Protein AF-A0A6A6F460-F1 (afdb_monomer)

Nearest PDB structures (foldseek):
  3ush-assembly1_A  TM=8.307E-01  e=7.318E-09  Salinibacter ruber DSM 13855

Mean predicted aligned error: 16.69 Å

Structure (mmCIF, N/CA/C/O backbone):
data_AF-A0A6A6F460-F1
#
_entry.id   AF-A0A6A6F460-F1
#
loop_
_atom_site.group_PDB
_atom_site.id
_atom_site.type_symbol
_atom_site.label_atom_id
_atom_site.label_alt_id
_atom_site.label_comp_id
_atom_site.label_asym_id
_atom_site.label_entity_id
_atom_site.label_seq_id
_atom_site.pdbx_PDB_ins_code
_atom_site.Cartn_x
_atom_site.Cartn_y
_atom_site.Cartn_z
_atom_site.occupancy
_atom_site.B_iso_or_equiv
_atom_site.auth_seq_id
_atom_site.auth_comp_id
_atom_site.auth_asym_id
_atom_site.auth_atom_id
_atom_site.pdbx_PDB_model_num
ATOM 1 N N . MET A 1 1 ? 9.567 6.234 22.733 1.00 59.66 1 MET A N 1
ATOM 2 C CA . MET A 1 1 ? 9.111 6.613 21.370 1.00 59.66 1 MET A CA 1
ATOM 3 C C . MET A 1 1 ? 8.689 5.386 20.570 1.00 59.66 1 MET A C 1
ATOM 5 O O . MET A 1 1 ? 7.587 5.397 20.050 1.00 59.66 1 MET A O 1
ATOM 9 N N . ALA A 1 2 ? 9.499 4.318 20.517 1.00 61.38 2 ALA A N 1
ATOM 10 C CA . ALA A 1 2 ? 9.115 3.071 19.841 1.00 61.38 2 ALA A CA 1
ATOM 11 C C . ALA A 1 2 ? 7.877 2.384 20.460 1.00 61.38 2 ALA A C 1
ATOM 13 O O . ALA A 1 2 ? 7.029 1.884 19.728 1.00 61.38 2 ALA A O 1
ATOM 14 N N . GLU A 1 3 ? 7.744 2.409 21.792 1.00 63.09 3 GLU A N 1
ATOM 15 C CA . GLU A 1 3 ? 6.588 1.831 22.501 1.00 63.09 3 GLU A CA 1
ATOM 16 C C . GLU A 1 3 ? 5.270 2.547 22.171 1.00 63.09 3 GLU A C 1
ATOM 18 O O . GLU A 1 3 ? 4.277 1.887 21.883 1.00 63.09 3 GLU A O 1
ATOM 23 N N . ASP A 1 4 ? 5.274 3.886 22.127 1.00 70.38 4 ASP A N 1
ATOM 24 C CA . ASP A 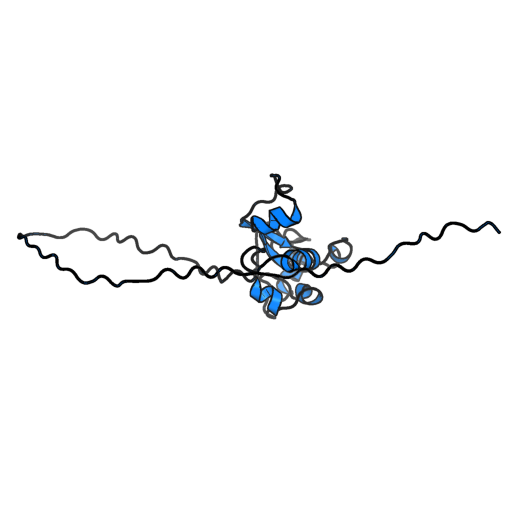1 4 ? 4.092 4.684 21.762 1.00 70.38 4 ASP A CA 1
ATOM 25 C C . ASP A 1 4 ? 3.621 4.364 20.338 1.00 70.38 4 ASP A C 1
ATOM 27 O O . ASP A 1 4 ? 2.428 4.215 20.082 1.00 70.38 4 ASP A O 1
ATOM 31 N N . ASN A 1 5 ? 4.572 4.143 19.428 1.00 75.75 5 ASN A N 1
ATOM 32 C CA . ASN A 1 5 ? 4.261 3.830 18.046 1.00 75.75 5 ASN A CA 1
ATOM 33 C C . ASN A 1 5 ? 3.650 2.436 17.857 1.00 75.75 5 ASN A C 1
ATOM 35 O O . ASN A 1 5 ? 2.647 2.282 17.163 1.00 75.75 5 ASN A O 1
ATOM 39 N N . GLN A 1 6 ? 4.182 1.425 18.551 1.00 69.19 6 GLN A N 1
ATOM 40 C CA . GLN A 1 6 ? 3.553 0.098 18.590 1.00 69.19 6 GLN A CA 1
ATOM 41 C C . GLN A 1 6 ? 2.155 0.149 19.222 1.00 69.19 6 GLN A C 1
ATOM 43 O O . GLN A 1 6 ? 1.253 -0.594 18.824 1.00 69.19 6 GLN A O 1
ATOM 48 N N . GLN A 1 7 ? 1.941 1.043 20.190 1.00 74.00 7 GLN A N 1
ATOM 49 C CA . GLN A 1 7 ? 0.627 1.262 20.788 1.00 74.00 7 GLN A CA 1
ATOM 50 C C . GLN A 1 7 ? -0.375 1.876 19.798 1.00 74.00 7 GLN A C 1
ATOM 52 O O . GLN A 1 7 ? -1.568 1.599 19.901 1.00 74.00 7 GLN A O 1
ATOM 57 N N . GLN A 1 8 ? 0.085 2.707 18.860 1.00 76.81 8 GLN A N 1
ATOM 58 C CA . GLN A 1 8 ? -0.748 3.253 17.785 1.00 76.81 8 GLN A CA 1
ATOM 59 C C . GLN A 1 8 ? -1.063 2.174 16.746 1.00 76.81 8 GLN A C 1
ATOM 61 O O . GLN A 1 8 ? -2.236 1.935 16.468 1.00 76.81 8 GLN A O 1
ATOM 66 N N . ALA A 1 9 ? -0.054 1.431 16.281 1.00 78.12 9 ALA A N 1
ATOM 67 C CA . ALA A 1 9 ? -0.241 0.333 15.332 1.00 78.12 9 ALA A CA 1
ATOM 68 C C . ALA A 1 9 ? -1.214 -0.748 15.846 1.00 78.12 9 ALA A C 1
ATOM 70 O O . ALA A 1 9 ? -2.067 -1.223 15.102 1.00 78.12 9 ALA A O 1
ATOM 71 N N . SER A 1 10 ? -1.146 -1.096 17.136 1.00 78.50 10 SER A N 1
ATOM 72 C CA . SER A 1 10 ? -2.061 -2.070 17.761 1.00 78.50 10 SER A CA 1
ATOM 73 C C . SER A 1 10 ? -3.500 -1.566 17.947 1.00 78.50 10 SER A C 1
ATOM 75 O O . SER A 1 10 ? -4.400 -2.376 18.170 1.00 78.50 10 SER A O 1
ATOM 77 N N . LYS A 1 11 ? -3.735 -0.250 17.851 1.00 86.75 11 LYS A N 1
ATOM 78 C CA . LYS A 1 11 ? -5.073 0.368 17.886 1.00 86.75 11 LYS A CA 1
ATOM 79 C C . LYS A 1 11 ? -5.631 0.655 16.489 1.00 86.75 11 LYS A C 1
ATOM 81 O O . LYS A 1 11 ? -6.846 0.807 16.361 1.00 86.75 11 LYS A O 1
ATOM 86 N N . SER A 1 12 ? -4.773 0.727 15.473 1.00 91.25 12 SER A N 1
ATOM 87 C CA . SER A 1 12 ? -5.166 0.915 14.077 1.00 91.25 12 SER A CA 1
ATOM 88 C C . SER A 1 12 ? -5.922 -0.289 13.528 1.00 91.25 12 SER A C 1
ATOM 90 O O . SER A 1 12 ? -5.635 -1.447 13.853 1.00 91.25 12 SER A O 1
ATOM 92 N N . LYS A 1 13 ? -6.870 -0.011 12.632 1.00 95.75 13 LYS A N 1
ATOM 93 C CA . LYS A 1 13 ? -7.549 -1.038 11.849 1.00 95.75 13 LYS A CA 1
ATOM 94 C C . LYS A 1 13 ? -7.064 -1.000 10.413 1.00 95.75 13 LYS A C 1
ATOM 96 O O . LYS A 1 13 ? -6.670 0.036 9.884 1.00 95.75 13 LYS A O 1
ATOM 101 N N . ASN A 1 14 ? -7.118 -2.155 9.776 1.00 96.00 14 ASN A N 1
ATOM 102 C CA . ASN A 1 14 ? -6.926 -2.259 8.347 1.00 96.00 14 ASN A CA 1
ATOM 103 C C . ASN A 1 14 ? -8.202 -1.898 7.577 1.00 96.00 14 ASN A C 1
ATOM 105 O O . ASN A 1 14 ? -9.287 -1.764 8.144 1.00 96.00 14 ASN A O 1
ATOM 109 N N . VAL A 1 15 ? -8.088 -1.821 6.254 1.00 96.62 15 VAL A N 1
ATOM 110 C CA . VAL A 1 15 ? -9.205 -1.525 5.334 1.00 96.62 15 VAL A CA 1
ATOM 111 C C . VAL A 1 15 ? -10.350 -2.548 5.360 1.00 96.62 15 VAL A C 1
ATOM 113 O O . VAL A 1 15 ? -11.399 -2.316 4.762 1.00 96.62 15 VAL A O 1
ATOM 116 N N . LEU A 1 16 ? -10.170 -3.683 6.043 1.00 95.00 16 LEU A N 1
ATOM 117 C CA . LEU A 1 16 ? -11.195 -4.705 6.278 1.00 95.00 16 LEU A CA 1
ATOM 118 C C . LEU A 1 16 ? -11.874 -4.553 7.654 1.00 95.00 16 LEU A C 1
ATOM 120 O O . LEU A 1 16 ? -12.695 -5.390 8.033 1.00 95.00 16 LEU A O 1
ATOM 124 N N . GLY A 1 17 ? -11.521 -3.518 8.423 1.00 93.88 17 GLY A N 1
ATOM 125 C CA . GLY A 1 17 ? -12.028 -3.264 9.772 1.00 93.88 17 GLY A CA 1
ATOM 126 C C . GLY A 1 17 ? -11.466 -4.199 10.849 1.00 93.88 17 GLY A C 1
ATOM 127 O O . GLY A 1 17 ? -11.998 -4.231 11.957 1.00 93.88 17 GLY A O 1
ATOM 128 N N . GLN A 1 18 ? -10.422 -4.971 10.538 1.00 94.12 18 GLN A N 1
ATOM 129 C CA . GLN A 1 18 ? -9.721 -5.858 11.475 1.00 94.12 18 GLN A CA 1
ATOM 130 C C . GLN A 1 18 ? -8.469 -5.163 12.036 1.00 94.12 18 GLN A C 1
ATOM 132 O O . GLN A 1 18 ? -8.042 -4.164 11.461 1.00 94.12 18 GLN A O 1
ATOM 137 N N . PRO A 1 19 ? -7.844 -5.659 13.119 1.00 95.19 19 PRO A N 1
ATOM 138 C CA . PRO A 1 19 ? -6.576 -5.110 13.604 1.00 95.19 19 PRO A CA 1
ATOM 139 C C . PRO A 1 19 ? -5.499 -5.068 12.509 1.00 95.19 19 PRO A C 1
ATOM 141 O O . PRO A 1 19 ? -5.372 -6.011 11.718 1.00 95.19 19 PRO A O 1
ATOM 144 N N . LEU A 1 20 ? -4.731 -3.976 12.459 1.00 95.06 20 LEU A N 1
ATOM 145 C CA . LEU A 1 20 ?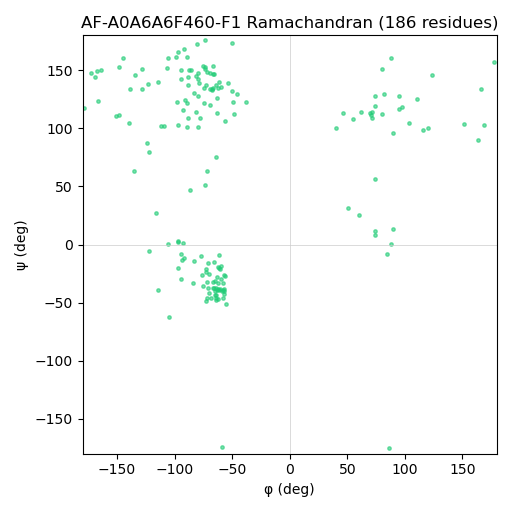 -3.680 -3.790 11.461 1.00 95.06 20 LEU A CA 1
ATOM 146 C C . LEU A 1 20 ? -2.578 -4.850 11.619 1.00 95.06 20 LEU A C 1
ATOM 148 O O . LEU A 1 20 ? -2.015 -5.034 12.698 1.00 95.06 20 LEU A O 1
ATOM 152 N N . SER A 1 21 ? -2.273 -5.562 10.535 1.00 94.12 21 SER A N 1
ATOM 153 C CA . SER A 1 21 ? -1.247 -6.609 10.538 1.00 94.12 21 SER A CA 1
ATOM 154 C C . SER A 1 21 ? 0.151 -6.041 10.296 1.00 94.12 21 SER A C 1
ATOM 156 O O . SER A 1 21 ? 0.324 -5.052 9.585 1.00 94.12 21 SER A O 1
ATOM 158 N N . TRP A 1 22 ? 1.160 -6.703 10.863 1.00 94.12 22 TRP A N 1
ATOM 159 C CA . TRP A 1 22 ? 2.564 -6.390 10.597 1.00 94.12 22 TRP A CA 1
ATOM 160 C C . TRP A 1 22 ? 2.911 -6.656 9.129 1.00 94.12 22 TRP A C 1
ATOM 162 O O . TRP A 1 22 ? 2.529 -7.694 8.582 1.00 94.12 22 TRP A O 1
ATOM 172 N N . PHE A 1 23 ? 3.660 -5.750 8.497 1.00 94.25 23 PHE A N 1
ATOM 173 C CA . PHE A 1 23 ? 3.923 -5.800 7.060 1.00 94.25 23 PHE A CA 1
ATOM 174 C C . PHE A 1 23 ? 5.336 -6.280 6.697 1.00 94.25 23 PHE A C 1
ATOM 176 O O . PHE A 1 23 ? 5.502 -7.292 5.997 1.00 94.25 23 PHE A O 1
ATOM 183 N N . ALA A 1 24 ? 6.351 -5.519 7.116 1.00 92.81 24 ALA A N 1
ATOM 184 C CA . ALA A 1 24 ? 7.755 -5.730 6.768 1.00 92.81 24 ALA A CA 1
ATOM 185 C C . ALA A 1 24 ? 8.687 -4.952 7.706 1.00 92.81 24 ALA A C 1
ATOM 187 O O . ALA A 1 24 ? 8.345 -3.880 8.187 1.00 92.81 24 ALA A O 1
ATOM 188 N N . GLN A 1 25 ? 9.896 -5.457 7.946 1.00 91.69 25 GLN A N 1
ATOM 189 C CA . GLN A 1 25 ? 10.858 -4.797 8.830 1.00 91.69 25 GLN A CA 1
ATOM 190 C C . GLN A 1 25 ? 11.355 -3.476 8.226 1.00 91.69 25 GLN A C 1
ATOM 192 O O . GLN A 1 25 ? 11.768 -3.447 7.071 1.00 91.69 25 GLN A O 1
ATOM 197 N N . GLY A 1 26 ? 11.372 -2.402 9.022 1.00 87.06 26 GLY A N 1
ATOM 198 C CA . GLY A 1 26 ? 11.876 -1.091 8.589 1.00 87.06 26 GLY A CA 1
ATOM 199 C C . GLY A 1 26 ? 10.945 -0.331 7.637 1.00 87.06 26 GLY A C 1
ATOM 200 O O . GLY A 1 26 ? 11.330 0.716 7.113 1.00 87.06 26 GLY A O 1
ATOM 201 N N . GLU A 1 27 ? 9.726 -0.828 7.432 1.00 89.88 27 GLU A N 1
ATOM 202 C CA . GLU A 1 27 ? 8.678 -0.132 6.687 1.00 89.88 27 GLU A CA 1
ATOM 203 C C . GLU A 1 27 ? 7.790 0.721 7.601 1.00 89.88 27 GLU A C 1
ATOM 205 O O . GLU A 1 27 ? 7.880 0.652 8.829 1.00 89.88 27 GLU A O 1
ATOM 210 N N . GLY A 1 28 ? 6.965 1.566 6.984 1.00 86.94 28 GLY A N 1
ATOM 211 C CA . GLY A 1 28 ? 6.121 2.541 7.674 1.00 86.94 28 GLY A CA 1
ATOM 212 C C . GLY A 1 28 ? 6.830 3.870 7.930 1.00 86.94 28 GLY A C 1
ATOM 213 O O . GLY A 1 28 ? 8.065 3.958 7.918 1.00 86.94 28 GLY A O 1
ATOM 214 N N . TYR A 1 29 ? 6.041 4.921 8.172 1.00 86.75 29 TYR A N 1
ATOM 215 C CA . TYR A 1 29 ? 6.548 6.265 8.487 1.00 86.75 29 TYR A CA 1
ATOM 216 C C . TYR A 1 29 ? 7.475 6.243 9.714 1.00 86.75 29 TYR A C 1
ATOM 218 O O . TYR A 1 29 ? 8.525 6.880 9.736 1.00 86.75 29 TYR A O 1
ATOM 226 N N . HIS A 1 30 ? 7.124 5.427 10.707 1.00 87.31 30 HIS A N 1
ATOM 227 C CA . HIS A 1 30 ? 7.852 5.291 11.964 1.00 87.31 30 HIS A CA 1
ATOM 228 C C . HIS A 1 30 ? 8.897 4.167 11.982 1.00 87.31 30 HIS A C 1
ATOM 230 O O . HIS A 1 30 ? 9.560 3.975 13.002 1.00 87.31 30 HIS A O 1
ATOM 236 N N . LYS A 1 31 ? 9.073 3.438 10.870 1.00 90.19 31 LYS A N 1
ATOM 237 C CA . LYS A 1 31 ? 10.045 2.337 10.735 1.00 90.19 31 LYS A CA 1
ATOM 238 C C . LYS A 1 31 ? 9.831 1.173 11.712 1.00 90.19 31 LYS A C 1
ATOM 240 O O . LYS A 1 31 ? 10.765 0.431 12.010 1.00 90.19 31 LYS A O 1
ATOM 245 N N . ASP A 1 32 ? 8.600 0.987 12.175 1.00 89.69 32 ASP A N 1
ATOM 246 C CA . ASP A 1 32 ? 8.178 -0.079 13.088 1.00 89.69 32 ASP A CA 1
ATOM 247 C C . ASP A 1 32 ? 7.616 -1.319 12.366 1.00 89.69 32 ASP A C 1
ATOM 249 O O . ASP A 1 32 ? 7.398 -2.365 12.980 1.00 89.69 32 ASP A O 1
ATOM 253 N N . GLY A 1 33 ? 7.433 -1.217 11.049 1.00 91.88 33 GLY A N 1
ATOM 254 C CA . GLY A 1 33 ? 6.976 -2.284 10.174 1.00 91.88 33 GLY A CA 1
ATOM 255 C C . GLY A 1 33 ? 5.468 -2.393 9.991 1.00 91.88 33 GLY A C 1
ATOM 256 O O . GLY A 1 33 ? 5.002 -3.394 9.439 1.00 91.88 33 GLY A O 1
ATOM 257 N N . TYR A 1 34 ? 4.716 -1.373 10.401 1.00 94.31 34 TYR A N 1
ATOM 258 C CA . TYR A 1 34 ? 3.283 -1.249 10.150 1.00 94.31 34 TYR A CA 1
ATOM 259 C C . TYR A 1 34 ? 3.014 -0.050 9.234 1.00 94.31 34 TYR A C 1
ATOM 261 O O . TYR A 1 34 ? 3.602 1.017 9.399 1.00 94.31 34 TYR A O 1
ATOM 269 N N . CYS A 1 35 ? 2.085 -0.189 8.284 1.00 94.31 35 CYS A N 1
ATOM 270 C CA . CYS A 1 35 ? 1.654 0.932 7.440 1.00 94.31 35 CYS A CA 1
ATOM 271 C C . CYS A 1 35 ? 0.525 1.728 8.108 1.00 94.31 35 CYS A C 1
ATOM 273 O O . CYS A 1 35 ? -0.495 2.001 7.483 1.00 94.31 35 CYS A O 1
ATOM 275 N N . HIS A 1 36 ? 0.681 2.051 9.395 1.00 92.62 36 HIS A N 1
ATOM 276 C CA . HIS A 1 36 ? -0.298 2.859 10.114 1.00 92.62 36 HIS A CA 1
ATOM 277 C C . HIS A 1 36 ? -0.116 4.340 9.785 1.00 92.62 36 HIS A C 1
ATOM 279 O O . HIS A 1 36 ? 0.996 4.824 9.551 1.00 92.62 36 HIS A O 1
ATOM 285 N N . HIS A 1 37 ? -1.223 5.072 9.781 1.00 89.19 37 HIS A N 1
ATOM 286 C CA . HIS A 1 37 ? -1.183 6.506 9.556 1.00 89.19 37 HIS A CA 1
ATOM 287 C C . HIS A 1 37 ? -0.538 7.251 10.739 1.00 89.19 37 HIS A C 1
ATOM 289 O O . HIS A 1 37 ? -0.683 6.857 11.899 1.00 89.19 37 HIS A O 1
ATOM 295 N N . SER A 1 38 ? 0.145 8.357 10.437 1.00 85.38 38 SER A N 1
ATOM 296 C CA . SER A 1 38 ? 0.737 9.264 11.419 1.00 85.38 38 SER A CA 1
ATOM 297 C C . SER A 1 38 ? 0.303 10.701 11.132 1.00 85.38 38 SER A C 1
ATOM 299 O O . SER A 1 38 ? 0.462 11.141 9.998 1.00 85.38 38 SER A O 1
ATOM 301 N N . PRO A 1 39 ? -0.128 11.500 12.123 1.00 83.75 39 PRO A N 1
ATOM 302 C CA . PRO A 1 39 ? -0.481 12.908 11.898 1.00 83.75 39 PRO A CA 1
ATOM 303 C C . PRO A 1 39 ? 0.678 13.773 11.372 1.00 83.75 39 PRO A C 1
ATOM 305 O O . PRO A 1 39 ? 0.482 14.862 10.834 1.00 83.75 39 PRO A O 1
ATOM 308 N N . ALA A 1 40 ? 1.924 13.332 11.575 1.00 82.69 40 ALA A N 1
ATOM 309 C CA . ALA A 1 40 ? 3.095 14.006 11.021 1.00 82.69 40 ALA A CA 1
ATOM 310 C C . ALA A 1 40 ? 3.219 13.799 9.502 1.00 82.69 40 ALA A C 1
ATOM 312 O O . ALA A 1 40 ? 3.817 14.628 8.814 1.00 82.69 40 ALA A O 1
ATOM 313 N N . ASP A 1 41 ? 2.626 12.722 8.996 1.00 81.19 41 ASP A N 1
ATOM 314 C CA . ASP A 1 41 ? 2.633 12.362 7.591 1.00 81.19 41 ASP A CA 1
ATOM 315 C C . ASP A 1 41 ? 1.746 13.281 6.741 1.00 81.19 41 ASP A C 1
ATOM 317 O O . ASP A 1 41 ? 2.107 13.631 5.621 1.00 81.19 41 ASP A O 1
ATOM 321 N N . ASP A 1 42 ? 0.646 13.791 7.307 1.00 80.25 42 ASP A N 1
ATOM 322 C CA . ASP A 1 42 ? -0.240 14.765 6.644 1.00 80.25 42 ASP A CA 1
ATOM 323 C C . ASP A 1 42 ? 0.474 16.071 6.255 1.00 80.25 42 ASP A C 1
ATOM 325 O O . ASP A 1 42 ? -0.011 16.840 5.427 1.00 80.25 42 ASP A O 1
ATOM 329 N N . LYS A 1 43 ? 1.635 16.348 6.861 1.00 82.50 43 LYS A N 1
ATOM 330 C CA . LYS A 1 43 ? 2.450 17.532 6.552 1.00 82.50 43 LYS A CA 1
ATOM 331 C C . LYS A 1 43 ? 3.348 17.330 5.333 1.00 82.50 43 LYS A C 1
ATOM 333 O O . LYS A 1 43 ? 3.918 18.302 4.840 1.00 82.50 43 LYS A O 1
ATO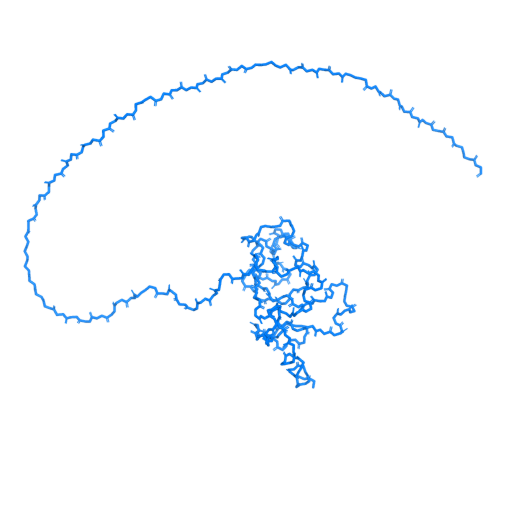M 338 N N . GLN A 1 44 ? 3.521 16.091 4.876 1.00 80.25 44 GLN A N 1
ATOM 339 C CA . GLN A 1 44 ? 4.287 15.785 3.675 1.00 80.25 44 GLN A CA 1
ATOM 340 C C . GLN A 1 44 ? 3.417 16.016 2.430 1.00 80.25 44 GLN A C 1
ATOM 342 O O . GLN A 1 44 ? 2.229 15.702 2.440 1.00 80.25 44 GLN A O 1
ATOM 347 N N . PRO A 1 45 ? 3.992 16.495 1.312 1.00 75.56 45 PRO A N 1
ATOM 348 C CA . PRO A 1 45 ? 3.238 16.757 0.081 1.00 75.56 45 PRO A CA 1
ATOM 349 C C . PRO A 1 45 ? 2.571 15.505 -0.510 1.00 75.56 45 PRO A C 1
ATOM 351 O O . PRO A 1 45 ? 1.639 15.619 -1.299 1.00 75.56 45 PRO A O 1
ATOM 354 N N . ARG A 1 46 ? 3.054 14.318 -0.132 1.00 75.31 46 ARG A N 1
ATOM 355 C CA . ARG A 1 46 ? 2.521 13.012 -0.530 1.00 75.31 46 ARG A CA 1
ATOM 356 C C . ARG A 1 46 ? 1.979 12.215 0.657 1.00 75.31 46 ARG A C 1
ATOM 358 O O . ARG A 1 46 ? 2.051 10.995 0.615 1.00 75.31 46 ARG A O 1
ATOM 365 N N . GLY A 1 47 ? 1.529 12.868 1.729 1.00 83.69 47 GLY A N 1
ATOM 366 C CA . GLY A 1 47 ? 1.083 12.192 2.952 1.00 83.69 47 GLY A CA 1
ATOM 367 C C . GLY A 1 47 ? 0.074 11.054 2.725 1.00 83.69 47 GLY A C 1
ATOM 368 O O . GLY A 1 47 ? -0.423 10.829 1.620 1.00 83.69 47 GLY A O 1
ATOM 369 N N . ASN A 1 48 ? -0.246 10.342 3.798 1.00 89.62 48 ASN A N 1
ATOM 370 C CA . ASN A 1 48 ? -1.030 9.111 3.831 1.00 89.62 48 ASN A CA 1
ATOM 371 C C . ASN A 1 48 ? -0.281 7.861 3.307 1.00 89.62 48 ASN A C 1
ATOM 373 O O . ASN A 1 48 ? -0.781 7.175 2.414 1.00 89.62 48 ASN A O 1
ATOM 377 N N . TYR A 1 49 ? 0.889 7.523 3.875 1.00 92.62 49 TYR A N 1
ATOM 378 C CA . TYR A 1 49 ? 1.619 6.256 3.623 1.00 92.62 49 TYR A CA 1
ATOM 379 C C . TYR A 1 49 ? 0.966 5.030 4.291 1.00 92.62 49 TYR A C 1
ATOM 381 O O . TYR A 1 49 ? 1.612 4.261 5.004 1.00 92.62 49 TYR A O 1
ATOM 389 N N . 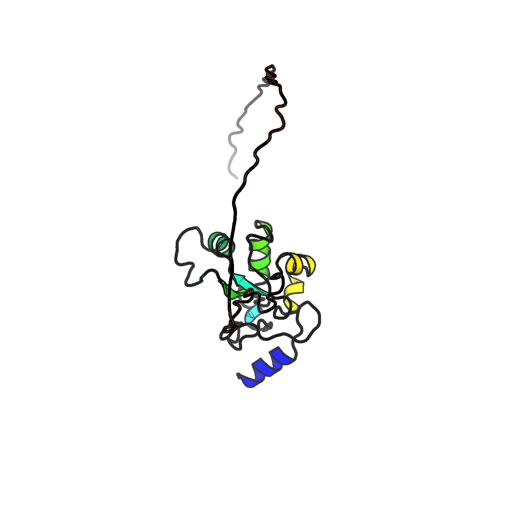SER A 1 50 ? -0.333 4.851 4.072 1.00 94.56 50 SER A N 1
ATOM 390 C CA . SER A 1 50 ? -1.145 3.781 4.661 1.00 94.56 50 SER A CA 1
ATOM 391 C C . SER A 1 50 ? -1.237 2.521 3.797 1.00 94.56 50 SER A C 1
ATOM 393 O O . SER A 1 50 ? -1.700 1.488 4.279 1.00 94.56 50 SER A O 1
ATOM 395 N N . VAL A 1 51 ? -0.805 2.570 2.528 1.00 95.50 51 VAL A N 1
ATOM 396 C CA . VAL A 1 51 ? -0.966 1.461 1.574 1.00 95.50 51 VAL A CA 1
ATOM 397 C C . VAL A 1 51 ? 0.208 0.494 1.652 1.00 95.50 51 VAL A C 1
ATOM 399 O O . VAL A 1 51 ? 1.300 0.792 1.179 1.00 95.50 51 VAL A O 1
ATOM 402 N N . ALA A 1 52 ? -0.020 -0.701 2.194 1.00 96.31 52 ALA A N 1
ATOM 403 C CA . ALA A 1 52 ? 0.983 -1.758 2.236 1.00 96.31 52 ALA A CA 1
ATOM 404 C C . ALA A 1 52 ? 1.086 -2.448 0.873 1.00 96.31 52 ALA A C 1
ATOM 406 O O . ALA A 1 52 ? 0.178 -3.182 0.475 1.00 96.31 52 ALA A O 1
ATOM 407 N N . ALA A 1 53 ? 2.183 -2.231 0.145 1.00 95.12 53 ALA A N 1
ATOM 408 C CA . ALA A 1 53 ? 2.323 -2.722 -1.219 1.00 95.12 53 ALA A CA 1
ATOM 409 C C . ALA A 1 53 ? 3.673 -3.390 -1.496 1.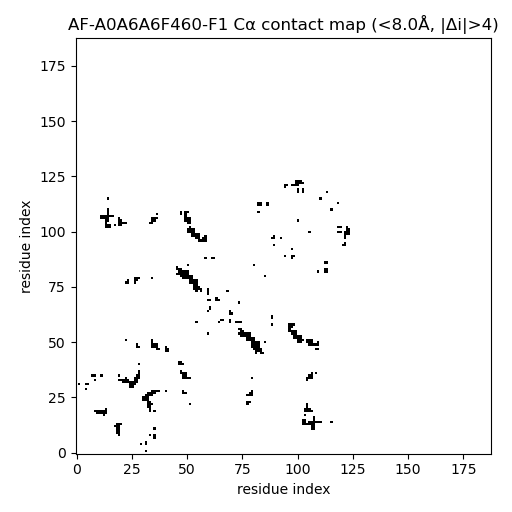00 95.12 53 ALA A C 1
ATOM 411 O O . ALA A 1 53 ? 4.721 -2.998 -0.993 1.00 95.12 53 ALA A O 1
ATOM 412 N N . THR A 1 54 ? 3.651 -4.411 -2.347 1.00 94.50 54 THR A N 1
ATOM 413 C CA . THR A 1 54 ? 4.845 -5.014 -2.939 1.00 94.50 54 THR A CA 1
ATOM 414 C C . THR A 1 54 ? 5.043 -4.439 -4.333 1.00 94.50 54 THR A C 1
ATOM 416 O O . THR A 1 54 ? 4.157 -4.535 -5.187 1.00 94.50 54 THR A O 1
ATOM 419 N N . LEU A 1 55 ? 6.208 -3.843 -4.563 1.00 92.00 55 LEU A N 1
ATOM 420 C CA . LEU A 1 55 ? 6.535 -3.159 -5.805 1.00 92.00 55 LEU A CA 1
ATOM 421 C C . LEU A 1 55 ? 6.688 -4.150 -6.953 1.00 92.00 55 LEU A C 1
ATOM 423 O O . LEU A 1 55 ? 7.382 -5.159 -6.833 1.00 92.00 55 LEU A O 1
ATOM 427 N N . THR A 1 56 ? 6.078 -3.849 -8.091 1.00 91.12 56 THR A N 1
ATOM 428 C CA . THR A 1 56 ? 6.293 -4.592 -9.335 1.00 91.12 56 THR A CA 1
ATOM 429 C C . THR A 1 56 ? 7.290 -3.859 -10.220 1.00 91.12 56 THR A C 1
ATOM 431 O O . THR A 1 56 ? 7.533 -2.664 -10.062 1.00 91.12 56 THR A O 1
ATOM 434 N N . HIS A 1 57 ? 7.868 -4.579 -11.182 1.00 89.62 57 HIS A N 1
ATOM 435 C CA . HIS A 1 57 ? 8.775 -3.973 -12.153 1.00 89.62 57 HIS A CA 1
ATOM 436 C C . HIS A 1 57 ? 8.096 -2.844 -12.937 1.00 89.62 57 HIS A C 1
ATOM 438 O O . HIS A 1 57 ? 8.644 -1.754 -13.042 1.00 89.62 57 HIS A O 1
ATOM 444 N N . SER A 1 58 ? 6.871 -3.089 -13.407 1.00 88.06 58 SER A N 1
ATOM 445 C CA . SER A 1 58 ? 6.094 -2.120 -14.180 1.00 88.06 58 SER A CA 1
ATOM 446 C C . SER A 1 58 ? 5.705 -0.890 -13.361 1.00 88.06 58 SER A C 1
ATOM 448 O O . SER A 1 58 ? 5.764 0.215 -13.885 1.00 88.06 58 SER A O 1
ATOM 450 N N . PHE A 1 59 ? 5.373 -1.051 -12.073 1.00 88.19 59 PHE A N 1
ATOM 451 C CA . PHE A 1 59 ? 5.126 0.095 -11.192 1.00 88.19 59 PHE A CA 1
ATOM 452 C C . PHE A 1 59 ? 6.383 0.958 -11.038 1.00 88.19 59 PHE A C 1
ATOM 454 O O . PHE A 1 59 ? 6.317 2.169 -11.206 1.00 88.19 59 PHE A O 1
ATOM 461 N N . LEU A 1 60 ? 7.542 0.341 -10.783 1.00 88.50 60 LEU A N 1
ATOM 462 C CA . LEU A 1 60 ? 8.803 1.078 -10.661 1.00 88.50 60 LEU A CA 1
ATOM 463 C C . LEU A 1 60 ? 9.166 1.810 -11.955 1.00 88.50 60 LEU A C 1
ATOM 465 O O . LEU A 1 60 ? 9.617 2.949 -11.902 1.00 88.50 60 LEU A O 1
ATOM 469 N N . GLN A 1 61 ? 8.924 1.183 -13.103 1.00 86.50 61 GLN A N 1
ATOM 470 C CA . GLN A 1 61 ? 9.148 1.803 -14.402 1.00 86.50 61 GLN A CA 1
ATOM 471 C C . GLN A 1 61 ? 8.191 2.975 -14.665 1.00 86.50 61 GLN A C 1
ATOM 473 O O . GLN A 1 61 ? 8.606 3.995 -15.204 1.00 86.50 61 GLN A O 1
ATOM 478 N N . SER A 1 62 ? 6.929 2.866 -14.239 1.00 83.00 62 SER A N 1
ATOM 479 C CA . SER A 1 62 ? 5.954 3.960 -14.329 1.00 83.00 62 SER A CA 1
ATOM 480 C C . SER A 1 62 ? 6.343 5.156 -13.456 1.00 83.00 62 SER A C 1
ATOM 482 O O . SER A 1 62 ? 6.181 6.299 -13.871 1.00 83.00 62 SER A O 1
ATOM 484 N N . GLU A 1 63 ? 6.856 4.903 -12.251 1.00 80.56 63 GLU A N 1
ATOM 485 C CA . GLU A 1 63 ? 7.177 5.958 -11.280 1.00 80.56 63 GLU A CA 1
ATOM 486 C C . GLU A 1 63 ? 8.555 6.597 -11.504 1.00 80.56 63 GLU A C 1
ATOM 488 O O . GLU A 1 63 ? 8.752 7.780 -11.216 1.00 80.56 63 GLU A O 1
ATOM 493 N N . TYR A 1 64 ? 9.528 5.822 -11.989 1.00 83.69 64 TYR A N 1
ATOM 494 C CA . TYR A 1 64 ? 10.932 6.237 -12.069 1.00 83.69 64 TYR A CA 1
ATOM 495 C C . TYR A 1 64 ? 11.527 6.191 -13.486 1.00 83.69 64 TYR A C 1
ATOM 497 O O . TYR A 1 64 ? 12.655 6.648 -13.662 1.00 83.69 64 TYR A O 1
ATOM 505 N N . GLY A 1 65 ? 10.791 5.695 -14.486 1.00 82.75 65 GLY A N 1
ATOM 506 C CA . GLY A 1 65 ? 11.266 5.512 -15.862 1.00 82.75 65 GLY A CA 1
ATOM 507 C C . GLY A 1 65 ? 11.976 4.172 -16.101 1.00 82.75 65 GLY A C 1
ATOM 508 O O . GLY A 1 65 ? 12.033 3.311 -15.226 1.00 82.75 65 GLY A O 1
ATOM 509 N N . ASP A 1 66 ? 12.523 3.981 -17.303 1.00 83.25 66 ASP A N 1
ATOM 510 C CA . ASP A 1 66 ? 13.193 2.736 -17.726 1.00 83.25 66 ASP A CA 1
ATOM 511 C C . ASP A 1 66 ? 14.577 2.510 -17.086 1.00 83.25 66 ASP A C 1
ATOM 513 O O . ASP A 1 66 ? 15.053 1.371 -17.003 1.00 83.25 66 ASP A O 1
ATOM 517 N N . ASP A 1 67 ? 15.219 3.573 -16.601 1.00 78.56 67 ASP A N 1
ATOM 518 C CA . ASP A 1 67 ? 16.593 3.530 -16.110 1.00 78.56 67 ASP A CA 1
ATOM 519 C C . ASP A 1 67 ? 16.701 2.974 -14.684 1.00 78.56 67 ASP A C 1
ATOM 521 O O . ASP A 1 67 ? 16.071 3.437 -13.729 1.00 78.56 67 ASP A O 1
ATOM 525 N N . LYS A 1 68 ? 17.578 1.980 -14.521 1.00 77.19 68 LYS A N 1
ATOM 526 C CA . LYS A 1 68 ? 17.943 1.410 -13.218 1.00 77.19 68 LYS A CA 1
ATOM 527 C C . LYS A 1 68 ? 19.209 2.107 -12.702 1.00 77.19 68 LYS A C 1
ATOM 529 O O . LYS A 1 68 ? 20.123 2.330 -13.494 1.00 77.19 68 LYS A O 1
ATOM 534 N N . PRO A 1 69 ? 19.330 2.372 -11.386 1.00 81.56 69 PRO A N 1
ATOM 535 C CA . PRO A 1 69 ? 18.459 1.910 -10.300 1.00 81.56 69 PRO A CA 1
ATOM 536 C C . PRO A 1 69 ? 17.260 2.835 -10.019 1.00 81.56 69 PRO A C 1
ATOM 538 O O . PRO A 1 69 ? 17.398 4.055 -10.014 1.00 81.56 69 PRO A O 1
ATOM 541 N N . TYR A 1 70 ? 16.109 2.250 -9.660 1.00 84.38 70 TYR A N 1
ATOM 542 C CA . TYR A 1 70 ? 14.858 2.954 -9.322 1.00 84.38 70 TYR A CA 1
ATOM 543 C C . TYR A 1 70 ? 14.928 3.680 -7.966 1.00 84.38 70 TYR A C 1
ATOM 545 O O . TYR A 1 70 ? 14.264 3.300 -7.005 1.00 84.38 70 TYR A O 1
ATOM 553 N N . LYS A 1 71 ? 15.819 4.671 -7.833 1.00 84.06 71 LYS A N 1
ATOM 554 C CA . LYS A 1 71 ? 16.128 5.373 -6.567 1.00 84.06 71 LYS A CA 1
ATOM 555 C C . LYS A 1 71 ? 16.433 4.437 -5.383 1.00 84.06 71 LYS A C 1
ATOM 557 O O . LYS A 1 71 ? 16.159 4.766 -4.235 1.00 84.06 71 LYS A O 1
ATOM 562 N N . GLY A 1 72 ? 17.016 3.272 -5.666 1.00 84.19 72 GLY A N 1
ATOM 563 C CA . GLY A 1 72 ? 17.332 2.252 -4.659 1.00 84.19 72 GLY A CA 1
ATOM 564 C C . GLY A 1 72 ? 16.207 1.250 -4.381 1.00 84.19 72 GLY A C 1
ATOM 565 O O . GLY A 1 72 ? 16.412 0.343 -3.579 1.00 84.19 72 GLY A O 1
ATOM 566 N N . HIS A 1 73 ? 15.061 1.358 -5.057 1.00 87.75 73 HIS A N 1
ATOM 567 C CA . HIS A 1 73 ? 13.980 0.382 -4.963 1.00 87.75 73 HIS A CA 1
ATOM 568 C C . HIS A 1 73 ? 14.139 -0.769 -5.959 1.00 87.75 73 HIS A C 1
ATOM 570 O O . HIS A 1 73 ? 14.690 -0.613 -7.051 1.00 87.75 73 HIS A O 1
ATOM 576 N N . SER A 1 74 ? 13.637 -1.943 -5.580 1.00 89.56 74 SER A N 1
ATOM 577 C CA . SER A 1 74 ? 13.659 -3.151 -6.412 1.00 89.56 74 SER A CA 1
ATOM 578 C C . SER A 1 74 ? 12.278 -3.787 -6.520 1.00 89.56 74 SER A C 1
ATOM 580 O O . SER A 1 74 ? 11.458 -3.697 -5.608 1.00 89.56 74 SER A O 1
ATOM 582 N N . ALA A 1 75 ? 12.011 -4.465 -7.638 1.00 90.00 75 ALA A N 1
ATOM 583 C CA . ALA A 1 75 ? 10.792 -5.256 -7.771 1.00 90.00 75 ALA A CA 1
ATOM 584 C C . ALA A 1 75 ? 10.778 -6.374 -6.713 1.00 90.00 75 ALA A C 1
ATOM 586 O O . ALA A 1 75 ? 11.809 -6.984 -6.433 1.00 90.00 75 ALA A O 1
ATOM 587 N N . GLY A 1 76 ? 9.617 -6.630 -6.115 1.00 90.56 76 GLY A N 1
ATOM 588 C CA . GLY A 1 76 ? 9.450 -7.534 -4.977 1.00 90.56 76 GLY A CA 1
ATOM 589 C C . GLY A 1 76 ? 9.717 -6.887 -3.614 1.00 90.56 76 GLY A C 1
ATOM 590 O O . GLY A 1 76 ? 9.423 -7.505 -2.592 1.00 90.56 76 GLY A O 1
ATOM 591 N N . GLN A 1 77 ? 10.226 -5.651 -3.568 1.00 91.81 77 GLN A N 1
ATOM 592 C CA . GLN A 1 77 ? 10.371 -4.917 -2.315 1.00 91.81 77 GLN A CA 1
ATOM 593 C C . GLN A 1 77 ? 8.993 -4.571 -1.746 1.00 91.81 77 GLN A C 1
ATOM 595 O O . GLN A 1 77 ? 8.115 -4.088 -2.459 1.00 91.81 77 GLN A O 1
ATOM 600 N N . LYS A 1 78 ? 8.814 -4.814 -0.449 1.00 94.00 78 LYS A N 1
ATOM 601 C CA . LYS A 1 78 ? 7.649 -4.362 0.310 1.00 94.00 78 LYS A CA 1
ATOM 602 C C . LYS A 1 78 ? 7.876 -2.927 0.756 1.00 94.00 78 LYS A C 1
ATOM 604 O O . LYS A 1 78 ? 8.930 -2.653 1.319 1.00 94.00 78 LYS A O 1
ATOM 609 N N . MET A 1 79 ? 6.908 -2.047 0.526 1.00 92.62 79 MET A N 1
ATOM 610 C CA . MET A 1 79 ? 6.931 -0.698 1.075 1.00 92.62 79 MET A CA 1
ATOM 611 C C . MET A 1 79 ? 5.543 -0.137 1.380 1.00 92.62 79 MET A C 1
ATOM 613 O O . MET A 1 79 ? 4.557 -0.517 0.745 1.00 92.62 79 MET A O 1
ATOM 617 N N . CYS A 1 80 ? 5.474 0.775 2.349 1.00 94.12 80 CYS A N 1
ATOM 618 C CA . CYS A 1 80 ? 4.264 1.561 2.585 1.00 94.12 80 CYS A CA 1
ATOM 619 C C . CYS A 1 80 ? 4.221 2.735 1.593 1.00 94.12 80 CYS A C 1
ATOM 621 O O . CYS A 1 80 ? 5.076 3.622 1.625 1.00 94.12 80 CYS A O 1
ATOM 623 N N . LEU A 1 81 ? 3.249 2.718 0.685 1.00 93.00 81 LEU A N 1
ATOM 624 C CA . LEU A 1 81 ? 3.029 3.735 -0.338 1.00 93.00 81 LEU A CA 1
ATOM 625 C C . LEU A 1 81 ? 2.016 4.777 0.127 1.00 93.00 81 LEU A C 1
ATOM 627 O O . LEU A 1 81 ? 1.079 4.467 0.866 1.00 93.00 81 LEU A O 1
ATOM 631 N N . SER A 1 82 ? 2.177 6.001 -0.380 1.00 92.81 82 SER A N 1
ATOM 632 C CA . SER A 1 82 ? 1.143 7.025 -0.273 1.00 92.81 82 SER A CA 1
ATOM 633 C C . SER A 1 82 ? -0.112 6.570 -1.009 1.00 92.81 82 SER A C 1
ATOM 635 O O . SER A 1 82 ? -0.036 6.120 -2.157 1.00 92.81 82 SER A O 1
ATOM 637 N N . ALA A 1 83 ? -1.278 6.736 -0.389 1.00 93.56 83 ALA A N 1
ATOM 638 C CA . ALA A 1 83 ? -2.554 6.442 -1.028 1.00 93.56 83 ALA A CA 1
ATOM 639 C C . ALA A 1 83 ? -2.771 7.279 -2.309 1.00 93.56 83 ALA A C 1
ATOM 641 O O . ALA A 1 83 ? -3.402 6.805 -3.257 1.00 93.56 83 ALA A O 1
ATOM 642 N N . HIS A 1 84 ? -2.202 8.489 -2.378 1.00 91.25 84 HIS A N 1
ATOM 643 C CA . HIS A 1 84 ? -2.264 9.356 -3.560 1.00 91.25 84 HIS A CA 1
ATOM 644 C C . HIS A 1 84 ? -1.389 8.848 -4.712 1.00 91.25 84 HIS A C 1
ATOM 646 O O . HIS A 1 84 ? -1.861 8.781 -5.854 1.00 91.25 84 HIS A O 1
ATOM 652 N N . ASP A 1 85 ? -0.145 8.463 -4.415 1.00 89.19 85 ASP A N 1
ATOM 653 C CA . ASP A 1 85 ? 0.780 7.902 -5.409 1.00 89.19 85 ASP A CA 1
ATOM 654 C C . ASP A 1 85 ? 0.235 6.569 -5.931 1.00 89.19 85 ASP A C 1
ATOM 656 O O . ASP A 1 85 ? 0.129 6.374 -7.140 1.00 89.19 85 ASP A O 1
ATOM 660 N N . PHE A 1 86 ? -0.233 5.691 -5.031 1.00 91.88 86 PHE A N 1
ATOM 661 C CA . PHE A 1 86 ? -0.868 4.432 -5.416 1.00 91.88 86 PHE A CA 1
ATOM 662 C C . PHE A 1 86 ? -2.041 4.676 -6.368 1.00 91.88 86 PHE A C 1
ATOM 664 O O . PHE A 1 86 ? -2.070 4.088 -7.445 1.00 91.88 86 PHE A O 1
ATOM 671 N N . LYS A 1 87 ? -2.972 5.578 -6.023 1.00 91.38 87 LYS A N 1
ATOM 672 C CA . LYS A 1 87 ? -4.133 5.907 -6.867 1.00 91.38 87 LYS A CA 1
ATOM 673 C C . LYS A 1 87 ? -3.731 6.388 -8.257 1.00 91.38 87 LYS A C 1
ATOM 675 O O . LYS A 1 87 ? -4.376 6.027 -9.239 1.00 91.38 87 LYS A O 1
ATOM 680 N N . SER A 1 88 ? -2.710 7.236 -8.326 1.00 89.31 88 SER A N 1
ATOM 681 C CA . SER A 1 88 ? -2.241 7.818 -9.582 1.00 89.31 88 SER A CA 1
ATOM 682 C C . SER A 1 88 ? -1.602 6.750 -10.464 1.00 89.31 88 SER A C 1
ATOM 684 O O . SER A 1 88 ? -1.977 6.622 -11.627 1.00 89.31 88 SER A O 1
ATOM 686 N N . ALA A 1 89 ? -0.737 5.921 -9.882 1.00 86.88 89 ALA A N 1
ATOM 687 C CA . ALA A 1 89 ? -0.050 4.847 -10.582 1.00 86.88 89 ALA A CA 1
ATOM 688 C C . ALA A 1 89 ? -1.018 3.766 -11.092 1.00 86.88 89 ALA A C 1
ATOM 690 O O . ALA A 1 89 ? -0.922 3.320 -12.233 1.00 86.88 89 ALA A O 1
ATOM 691 N N . VAL A 1 90 ? -1.998 3.352 -10.281 1.00 89.12 90 VAL A N 1
ATOM 692 C CA . VAL A 1 90 ? -2.959 2.301 -10.667 1.00 89.12 90 VAL A CA 1
ATOM 693 C C . VAL A 1 90 ? -4.058 2.766 -11.620 1.00 89.12 90 VAL A C 1
ATOM 695 O O . VAL A 1 90 ? -4.802 1.928 -12.124 1.00 89.12 90 VAL A O 1
ATOM 698 N N . ARG A 1 91 ? -4.197 4.077 -11.864 1.00 87.31 91 ARG A N 1
ATOM 699 C CA . ARG A 1 91 ? -5.178 4.606 -12.824 1.00 87.31 91 ARG A CA 1
ATOM 700 C C . ARG A 1 91 ? -4.787 4.296 -14.267 1.00 87.31 91 ARG A C 1
ATOM 702 O O . ARG A 1 91 ? -5.656 4.018 -15.084 1.00 87.31 91 ARG A O 1
ATOM 709 N N . GLU A 1 92 ? -3.492 4.347 -14.557 1.00 82.69 92 GLU A N 1
ATOM 710 C CA . GLU A 1 92 ? -2.939 4.112 -15.897 1.00 82.69 92 GLU A CA 1
ATOM 711 C C . GLU A 1 92 ? -2.516 2.644 -16.096 1.00 82.69 92 GLU A C 1
ATOM 713 O O . GLU A 1 92 ? -2.262 2.202 -17.215 1.00 82.69 92 GLU A O 1
ATOM 718 N N . MET A 1 93 ? -2.441 1.869 -15.009 1.00 83.88 93 MET A N 1
ATOM 719 C CA . MET A 1 93 ? -2.017 0.471 -15.015 1.00 83.88 93 MET A CA 1
ATOM 720 C C . MET A 1 93 ? -3.185 -0.500 -14.823 1.00 83.88 93 MET A C 1
ATOM 722 O O . MET A 1 93 ? -4.243 -0.147 -14.309 1.00 83.88 93 MET A O 1
ATOM 726 N N . GLY A 1 94 ? -2.977 -1.758 -15.217 1.00 82.12 94 GLY A N 1
ATOM 727 C CA . GLY A 1 94 ? -3.885 -2.854 -14.887 1.00 82.12 94 GLY A CA 1
ATOM 728 C C . GLY A 1 94 ? -3.531 -3.530 -13.551 1.00 82.12 94 GLY A C 1
ATOM 729 O O . GLY A 1 94 ? -2.381 -3.451 -13.103 1.00 82.12 94 GLY A O 1
ATOM 730 N N . PRO A 1 95 ? -4.473 -4.277 -12.941 1.00 80.12 95 PRO A N 1
ATOM 731 C CA . PRO A 1 95 ? -4.251 -5.034 -11.699 1.00 80.12 95 PRO A CA 1
ATOM 732 C C . PRO A 1 95 ? -3.094 -6.039 -11.787 1.00 80.12 95 PRO A C 1
ATOM 734 O O . PRO A 1 95 ? -2.443 -6.351 -10.785 1.00 80.12 95 PRO A O 1
ATOM 737 N N . ASP A 1 96 ? -2.787 -6.525 -12.990 1.00 82.38 96 ASP A N 1
ATOM 738 C CA . ASP A 1 96 ? -1.692 -7.460 -13.226 1.00 82.38 96 ASP A CA 1
ATOM 739 C C . ASP A 1 96 ? -0.316 -6.786 -13.178 1.00 82.38 96 ASP A C 1
ATOM 741 O O . ASP A 1 96 ? 0.620 -7.378 -12.633 1.00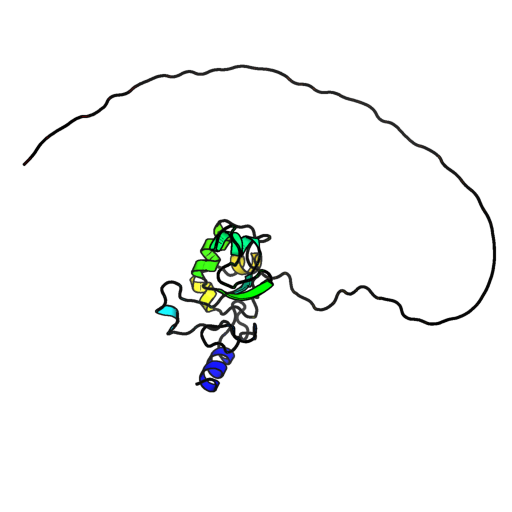 82.38 96 ASP A O 1
ATOM 745 N N . THR A 1 97 ? -0.210 -5.543 -13.661 1.00 85.94 97 THR A N 1
ATOM 746 C CA . THR A 1 97 ? 1.053 -4.801 -13.792 1.00 85.94 97 THR A CA 1
ATOM 747 C C . THR A 1 97 ? 1.351 -3.900 -12.599 1.00 85.94 97 THR A C 1
ATOM 749 O O . THR A 1 97 ? 2.520 -3.687 -12.279 1.00 85.94 97 THR A O 1
ATOM 752 N N . GLY A 1 98 ? 0.327 -3.383 -11.918 1.00 87.81 98 GLY A N 1
ATOM 753 C CA . GLY A 1 98 ? 0.516 -2.501 -10.768 1.00 87.81 98 GLY A CA 1
ATOM 754 C C . GLY A 1 98 ? 0.990 -3.208 -9.490 1.00 87.81 98 GLY A C 1
ATOM 755 O O . GLY A 1 98 ? 1.128 -4.438 -9.453 1.00 87.81 98 GLY A O 1
ATOM 756 N N . PRO A 1 99 ? 1.265 -2.427 -8.432 1.00 91.94 99 PRO A N 1
ATOM 757 C CA . PRO A 1 99 ? 1.813 -2.933 -7.182 1.00 91.94 99 PRO A CA 1
ATOM 758 C C . PRO A 1 99 ? 0.808 -3.851 -6.476 1.00 91.94 99 PRO A C 1
ATOM 760 O O . PRO A 1 99 ? -0.405 -3.658 -6.570 1.00 91.94 99 PRO A O 1
ATOM 763 N N . LYS A 1 100 ? 1.309 -4.870 -5.769 1.00 94.38 100 LYS A N 1
ATOM 764 C CA . LYS A 1 100 ? 0.465 -5.873 -5.099 1.00 94.38 100 LYS A CA 1
ATOM 765 C C . LYS A 1 100 ? 0.190 -5.462 -3.660 1.00 94.38 100 LYS A C 1
ATOM 767 O O . LYS A 1 100 ? 1.120 -5.398 -2.861 1.00 94.38 100 LYS A O 1
ATOM 772 N N . VAL A 1 101 ? -1.068 -5.202 -3.334 1.00 95.56 101 VAL A N 1
ATOM 773 C CA . VAL A 1 101 ? -1.493 -4.663 -2.035 1.00 95.56 101 VAL A CA 1
ATOM 774 C C . VAL A 1 101 ? -1.753 -5.779 -1.026 1.00 95.56 101 VAL A C 1
ATOM 776 O O . VAL A 1 101 ? -2.393 -6.781 -1.344 1.00 95.56 101 VAL A O 1
ATOM 779 N N . ASP A 1 102 ? -1.310 -5.594 0.214 1.00 95.75 102 ASP A N 1
ATOM 780 C CA . ASP A 1 102 ? -1.720 -6.417 1.350 1.00 95.75 102 ASP A CA 1
ATOM 781 C C . ASP A 1 102 ? -2.849 -5.715 2.117 1.00 95.75 102 ASP A C 1
ATOM 783 O O . ASP A 1 102 ? -2.624 -4.769 2.872 1.00 95.75 102 ASP A O 1
ATOM 787 N N . LEU A 1 103 ? -4.085 -6.183 1.921 1.00 95.94 103 LEU A N 1
ATOM 788 C CA . LEU A 1 103 ? -5.270 -5.602 2.563 1.00 95.94 103 LEU A CA 1
ATOM 789 C C . LEU A 1 103 ? -5.241 -5.723 4.091 1.00 95.94 103 LEU A C 1
ATOM 791 O O . LEU A 1 103 ? -5.843 -4.903 4.773 1.00 95.94 103 LEU A O 1
ATOM 795 N N . SER A 1 104 ? -4.567 -6.739 4.635 1.00 95.31 104 SER A N 1
ATOM 796 C CA . SER A 1 104 ? -4.508 -6.958 6.083 1.00 95.31 104 SER A CA 1
ATOM 797 C C . SER A 1 104 ? -3.553 -5.991 6.785 1.00 95.31 104 SER A C 1
ATOM 799 O O . SER A 1 104 ? -3.750 -5.673 7.962 1.00 95.31 104 SER A O 1
ATOM 801 N N . ALA A 1 105 ? -2.557 -5.501 6.045 1.00 95.81 105 ALA A N 1
ATOM 802 C CA . ALA A 1 105 ? -1.525 -4.582 6.506 1.00 95.81 105 ALA A CA 1
ATOM 803 C C . ALA A 1 105 ? -1.707 -3.135 6.002 1.00 95.81 105 ALA A C 1
ATOM 805 O O . ALA A 1 105 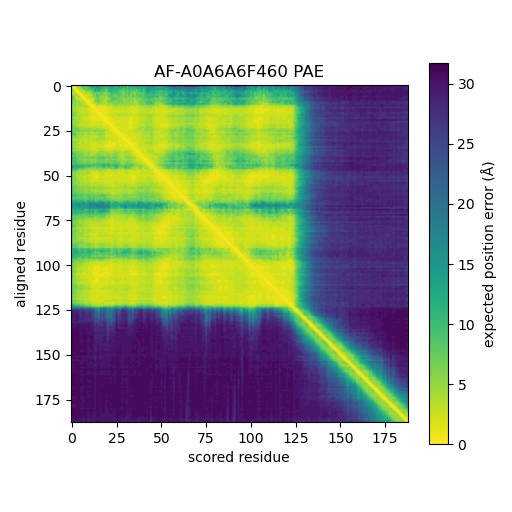? -0.895 -2.274 6.327 1.00 95.81 105 ALA A O 1
ATOM 806 N N . THR A 1 106 ? -2.757 -2.862 5.220 1.00 96.19 106 THR A N 1
ATOM 807 C CA . THR A 1 106 ? -3.118 -1.515 4.747 1.00 96.19 106 THR A CA 1
ATOM 808 C C . THR A 1 106 ? -4.081 -0.862 5.734 1.00 96.19 106 THR A C 1
ATOM 810 O O . THR A 1 106 ? -5.132 -1.440 6.010 1.00 96.19 106 THR A O 1
ATOM 813 N N . ASP A 1 107 ? -3.743 0.320 6.249 1.00 96.06 107 ASP A N 1
ATOM 814 C CA . ASP A 1 107 ? -4.530 1.049 7.257 1.00 96.06 107 ASP A CA 1
ATOM 815 C C . ASP A 1 107 ? -5.829 1.635 6.674 1.00 96.06 107 ASP A C 1
ATOM 817 O O . ASP A 1 107 ? -5.908 1.978 5.491 1.00 96.06 107 ASP A O 1
ATOM 821 N N . GLU A 1 108 ? -6.873 1.728 7.502 1.00 95.62 108 GLU A N 1
ATOM 822 C CA . GLU A 1 108 ? -8.193 2.234 7.112 1.00 95.62 108 GLU A CA 1
ATOM 823 C C . GLU A 1 108 ? -8.159 3.652 6.519 1.00 95.62 108 GLU A C 1
ATOM 825 O O . GLU A 1 108 ? -8.981 3.968 5.658 1.00 95.62 108 GLU A O 1
ATOM 830 N N . ARG A 1 109 ? -7.168 4.477 6.880 1.00 93.81 109 ARG A N 1
ATOM 831 C CA . ARG A 1 109 ? -6.961 5.827 6.326 1.00 93.81 109 ARG A CA 1
ATOM 832 C C . ARG A 1 109 ? -6.677 5.833 4.827 1.00 93.81 109 ARG A C 1
ATOM 834 O O . ARG A 1 109 ? -6.907 6.850 4.172 1.00 93.81 109 ARG A O 1
ATOM 841 N N . ALA A 1 110 ? -6.252 4.711 4.242 1.00 94.69 110 ALA A N 1
ATOM 842 C CA . ALA A 1 110 ? -6.163 4.582 2.789 1.00 94.69 110 ALA A CA 1
ATOM 843 C C . ALA A 1 110 ? -7.529 4.828 2.118 1.00 94.69 110 ALA A C 1
ATOM 845 O O . ALA A 1 110 ? -7.593 5.410 1.032 1.00 94.69 110 ALA A O 1
ATOM 846 N N . LEU A 1 111 ? -8.628 4.449 2.785 1.00 95.56 111 LEU A N 1
ATOM 847 C CA . LEU A 1 111 ? -9.989 4.543 2.250 1.00 95.56 111 LEU A CA 1
ATOM 848 C C . LEU A 1 111 ? -10.474 5.979 2.019 1.00 95.56 111 LEU A C 1
ATOM 850 O O . LEU A 1 111 ? -11.439 6.188 1.287 1.00 95.56 111 LEU A O 1
ATOM 854 N N . GLU A 1 112 ? -9.790 6.972 2.586 1.00 93.19 112 GLU A N 1
ATOM 855 C CA . GLU A 1 112 ? -10.076 8.389 2.342 1.00 93.19 112 GLU A CA 1
ATOM 856 C C . GLU A 1 112 ? -9.696 8.823 0.919 1.00 93.19 112 GLU A C 1
ATOM 858 O O . GLU A 1 112 ? -10.268 9.768 0.376 1.00 93.19 112 GLU A O 1
ATOM 863 N N . VAL A 1 113 ? -8.747 8.120 0.290 1.00 93.56 113 VAL A N 1
ATOM 864 C CA . VAL A 1 113 ? -8.200 8.471 -1.030 1.00 93.56 113 VAL A CA 1
ATOM 865 C C . VAL A 1 113 ? -8.549 7.418 -2.084 1.00 93.56 113 VAL A C 1
ATOM 867 O O . VAL A 1 113 ? -8.849 7.770 -3.236 1.00 93.56 113 VAL A O 1
ATOM 870 N N . VAL A 1 114 ? -8.520 6.135 -1.709 1.00 94.25 114 VAL A N 1
ATOM 871 C CA . VAL A 1 114 ? -8.698 4.980 -2.602 1.00 94.25 114 VAL A CA 1
ATOM 872 C C . VAL A 1 114 ? -9.844 4.090 -2.142 1.00 94.25 114 VAL A C 1
ATOM 874 O O . VAL A 1 114 ? -9.992 3.816 -0.961 1.00 94.25 114 VAL A O 1
ATOM 877 N N . SER A 1 115 ? -10.671 3.605 -3.069 1.00 95.69 115 SER A N 1
ATOM 878 C CA . SER A 1 115 ? -11.794 2.739 -2.699 1.00 95.69 115 SER A CA 1
ATOM 879 C C . SER A 1 115 ? -11.330 1.335 -2.308 1.00 95.69 115 SER A C 1
ATOM 881 O O . SER A 1 115 ? -10.338 0.814 -2.826 1.00 95.69 115 SER A O 1
ATOM 883 N N . LEU A 1 116 ? -12.101 0.683 -1.434 1.00 95.50 116 LEU A N 1
ATOM 884 C CA . LEU A 1 116 ? -11.850 -0.704 -1.045 1.00 95.50 116 LEU A CA 1
ATOM 885 C C . LEU A 1 116 ? -11.861 -1.651 -2.256 1.00 95.50 116 LEU A C 1
ATOM 887 O O . LEU A 1 116 ? -11.035 -2.556 -2.328 1.00 95.50 116 LEU A O 1
ATOM 891 N N . ASP A 1 117 ? -12.766 -1.448 -3.216 1.00 94.00 117 ASP A N 1
ATOM 892 C CA . ASP A 1 117 ? -12.832 -2.261 -4.437 1.00 94.00 117 ASP A CA 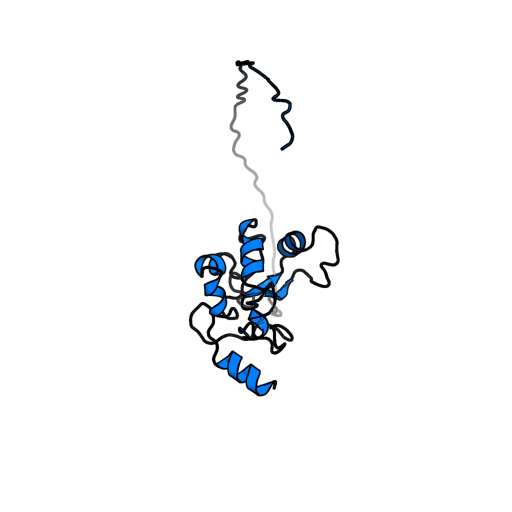1
ATOM 893 C C . ASP A 1 117 ? -11.569 -2.127 -5.292 1.00 94.00 117 ASP A C 1
ATOM 895 O O . ASP A 1 117 ? -11.056 -3.123 -5.801 1.00 94.00 117 ASP A O 1
ATOM 899 N N . LEU A 1 118 ? -11.008 -0.916 -5.385 1.00 93.25 118 LEU A N 1
ATOM 900 C CA . LEU A 1 118 ? -9.739 -0.701 -6.071 1.00 93.25 118 LEU A CA 1
ATOM 901 C C . LEU A 1 118 ? -8.609 -1.447 -5.356 1.00 93.25 118 LEU A C 1
ATOM 903 O O . LEU A 1 118 ? -7.871 -2.191 -5.993 1.00 93.25 118 LEU A O 1
ATOM 907 N N . LEU A 1 119 ? -8.508 -1.322 -4.031 1.00 94.56 119 LEU A N 1
ATOM 908 C CA . LEU A 1 119 ? -7.506 -2.053 -3.250 1.00 94.56 119 LEU A CA 1
ATOM 909 C C . LEU A 1 119 ? -7.648 -3.574 -3.417 1.00 94.56 119 LEU A C 1
ATOM 911 O O . LEU A 1 119 ? -6.644 -4.268 -3.558 1.00 94.56 119 LEU A O 1
ATOM 915 N N . LYS A 1 120 ? -8.879 -4.099 -3.461 1.00 93.81 120 LYS A N 1
ATOM 916 C CA . LYS A 1 120 ? -9.157 -5.525 -3.697 1.00 93.81 120 LYS A CA 1
ATOM 917 C C . LYS A 1 120 ? -8.717 -5.996 -5.081 1.00 93.81 120 LYS A C 1
ATOM 919 O O . LYS A 1 120 ? -8.196 -7.103 -5.190 1.00 93.81 120 LYS A O 1
ATOM 924 N N . ASN A 1 121 ? -8.869 -5.171 -6.116 1.00 93.06 121 ASN A N 1
ATOM 925 C CA . ASN A 1 121 ? -8.415 -5.511 -7.469 1.00 93.06 121 ASN A CA 1
ATOM 926 C C . ASN A 1 121 ? -6.891 -5.655 -7.558 1.00 93.06 121 ASN A C 1
ATOM 928 O O . ASN A 1 121 ? -6.392 -6.464 -8.335 1.00 93.06 121 ASN A O 1
ATOM 932 N N . TYR A 1 122 ? -6.163 -4.893 -6.741 1.00 93.19 122 TYR A N 1
ATOM 933 C CA . TYR A 1 122 ? -4.704 -4.938 -6.645 1.00 93.19 122 TYR A CA 1
ATOM 934 C C . TYR A 1 122 ? -4.201 -5.814 -5.497 1.00 93.19 122 TYR A C 1
ATOM 936 O O . TYR A 1 122 ? -2.989 -5.917 -5.288 1.00 93.19 122 TYR A O 1
ATOM 944 N N . ALA A 1 123 ? -5.101 -6.460 -4.753 1.00 92.75 123 ALA A N 1
ATOM 945 C CA . ALA A 1 123 ? -4.719 -7.302 -3.639 1.00 92.75 123 ALA A CA 1
ATOM 946 C C . ALA A 1 123 ? -3.804 -8.425 -4.133 1.00 92.75 123 ALA A C 1
ATOM 948 O O . ALA A 1 123 ? -4.068 -9.073 -5.151 1.00 92.75 123 ALA A O 1
ATOM 949 N N . ALA A 1 124 ? -2.725 -8.678 -3.395 1.00 82.31 124 ALA A N 1
ATOM 950 C CA . ALA A 1 124 ? -1.932 -9.872 -3.592 1.00 82.31 124 ALA A CA 1
ATOM 951 C C . ALA A 1 124 ? -2.879 -11.069 -3.432 1.00 82.31 124 ALA A C 1
ATOM 953 O O . ALA A 1 124 ? -3.323 -11.362 -2.321 1.00 82.31 124 ALA A O 1
ATOM 954 N N . LYS A 1 125 ? -3.237 -11.735 -4.542 1.00 62.59 125 LYS A N 1
ATOM 955 C CA . LYS A 1 125 ? -3.942 -13.024 -4.510 1.00 62.59 125 LYS A CA 1
ATOM 956 C C . LYS A 1 125 ? -3.173 -13.895 -3.530 1.00 62.59 125 LYS A C 1
ATOM 958 O O . LYS A 1 125 ? -1.998 -14.161 -3.769 1.00 62.59 125 LYS A O 1
ATOM 963 N N . GLY A 1 126 ? -3.819 -14.196 -2.404 1.00 45.12 126 GLY A N 1
ATOM 964 C CA . GLY A 1 126 ? -3.164 -14.549 -1.152 1.00 45.12 126 GLY A CA 1
ATOM 965 C C . GLY A 1 126 ? -1.927 -15.411 -1.346 1.00 45.12 126 GLY A C 1
ATOM 966 O O . GLY A 1 126 ? -2.001 -16.504 -1.908 1.00 45.12 126 GLY A O 1
ATOM 967 N N . GLY A 1 127 ? -0.799 -14.922 -0.836 1.00 39.00 127 GLY A N 1
ATOM 968 C CA . GLY A 1 127 ? 0.354 -15.754 -0.540 1.00 39.00 127 GLY A CA 1
ATOM 969 C C . GLY A 1 127 ? -0.020 -16.747 0.555 1.00 39.00 127 GLY A C 1
ATOM 970 O O . GLY A 1 127 ? 0.360 -16.584 1.710 1.00 39.00 127 GLY A O 1
ATOM 971 N N . SER A 1 128 ? -0.781 -17.778 0.196 1.00 35.00 128 SER A N 1
ATOM 972 C CA . SER A 1 128 ? -0.816 -18.999 0.975 1.00 35.00 128 SER A CA 1
ATOM 973 C C . SER A 1 128 ? 0.545 -19.656 0.791 1.00 35.00 128 SER A C 1
ATOM 975 O O . SER A 1 128 ? 0.983 -19.934 -0.327 1.00 35.00 128 SER A O 1
ATOM 977 N N . ARG A 1 129 ? 1.253 -19.832 1.902 1.00 44.50 129 ARG A N 1
ATOM 978 C CA . ARG A 1 129 ? 2.506 -20.581 1.965 1.00 44.50 129 ARG A CA 1
ATOM 979 C C . ARG A 1 129 ? 2.314 -21.944 1.282 1.00 44.50 129 ARG A C 1
ATOM 981 O O . ARG A 1 129 ? 1.384 -22.666 1.617 1.00 44.50 129 ARG A O 1
ATOM 988 N N . GLY A 1 130 ? 3.247 -22.310 0.403 1.00 47.47 130 GLY A N 1
ATOM 989 C CA . GLY A 1 130 ? 3.540 -23.704 0.065 1.00 47.47 130 GLY A CA 1
ATOM 990 C C . GLY A 1 130 ? 2.748 -24.315 -1.094 1.00 47.47 130 GLY A C 1
ATOM 991 O O . GLY A 1 130 ? 1.704 -24.928 -0.908 1.00 47.47 130 GLY A O 1
ATOM 992 N N . GLN A 1 131 ? 3.346 -24.285 -2.283 1.00 46.78 131 GLN A N 1
ATOM 993 C CA . GLN A 1 131 ? 3.177 -25.333 -3.293 1.00 46.78 131 GLN A CA 1
ATOM 994 C C . GLN A 1 131 ? 4.553 -25.676 -3.878 1.00 46.78 131 GLN A C 1
ATOM 996 O O . GLN A 1 131 ? 4.827 -25.505 -5.059 1.00 46.78 131 GLN A O 1
ATOM 1001 N N . HIS A 1 132 ? 5.440 -26.187 -3.018 1.00 44.78 132 HIS A N 1
ATOM 1002 C CA . HIS A 1 132 ? 6.421 -27.163 -3.477 1.00 44.78 132 HIS A CA 1
ATOM 1003 C C . HIS A 1 132 ? 5.701 -28.508 -3.545 1.00 44.78 132 HIS A C 1
ATOM 1005 O O . HIS A 1 132 ? 5.421 -29.155 -2.539 1.00 44.78 132 HIS A O 1
ATOM 1011 N N . LYS A 1 133 ? 5.331 -28.854 -4.775 1.00 45.12 133 LYS A N 1
ATOM 1012 C CA . LYS A 1 133 ? 4.874 -30.166 -5.223 1.00 45.12 133 LYS A CA 1
ATOM 1013 C C . LYS A 1 133 ? 5.814 -31.243 -4.656 1.00 45.12 133 LYS A C 1
ATOM 1015 O O . LYS A 1 133 ? 7.030 -31.089 -4.748 1.00 45.12 133 LYS A O 1
ATOM 1020 N N . GLY A 1 134 ? 5.242 -32.277 -4.037 1.00 38.69 134 GLY A N 1
ATOM 1021 C CA . GLY A 1 134 ? 5.961 -33.322 -3.309 1.00 38.69 134 GLY A CA 1
ATOM 1022 C C . GLY A 1 134 ? 7.130 -33.925 -4.090 1.00 38.69 134 GLY A C 1
ATOM 1023 O O . GLY A 1 134 ? 6.952 -34.451 -5.186 1.00 38.69 134 GLY A O 1
ATOM 1024 N N . GLY A 1 135 ? 8.321 -33.840 -3.497 1.00 39.22 135 GLY A N 1
ATOM 1025 C CA . GLY A 1 135 ? 9.450 -34.705 -3.807 1.00 39.22 135 GLY A CA 1
ATOM 1026 C C . GLY A 1 135 ? 9.359 -35.927 -2.904 1.00 39.22 135 GLY A C 1
ATOM 1027 O O . GLY A 1 135 ? 9.647 -35.850 -1.713 1.00 39.22 135 GLY A O 1
ATOM 1028 N N . GLU A 1 136 ? 8.877 -37.020 -3.475 1.00 39.72 136 GLU A N 1
ATOM 1029 C CA . GLU A 1 136 ? 8.751 -38.332 -2.857 1.00 39.72 136 GLU A CA 1
ATOM 1030 C C . GLU A 1 136 ? 10.142 -38.878 -2.497 1.00 39.72 136 GLU A C 1
ATOM 1032 O O . GLU A 1 136 ? 10.973 -39.144 -3.363 1.00 39.72 136 GLU A O 1
ATOM 1037 N N . GLY A 1 137 ? 10.412 -38.998 -1.197 1.00 39.34 137 GLY A N 1
ATOM 1038 C CA . GLY A 1 137 ? 11.535 -39.748 -0.647 1.00 39.34 137 GLY A CA 1
ATOM 1039 C C . GLY A 1 137 ? 10.985 -40.961 0.090 1.00 39.34 137 GLY A C 1
ATOM 1040 O O . GLY A 1 137 ? 10.485 -40.829 1.203 1.00 39.34 137 GLY A O 1
ATOM 1041 N N . GLY A 1 138 ? 11.062 -42.134 -0.535 1.00 38.53 138 GLY A N 1
ATOM 1042 C CA . GLY A 1 138 ? 10.605 -43.400 0.031 1.00 38.53 138 GLY A CA 1
ATOM 1043 C C . GLY A 1 138 ? 11.428 -44.550 -0.529 1.00 38.53 138 GLY A C 1
ATOM 1044 O O . GLY A 1 138 ? 11.387 -44.855 -1.714 1.00 38.53 138 GLY A O 1
ATOM 1045 N N . GLN A 1 139 ? 12.241 -45.132 0.339 1.00 40.78 139 GLN A N 1
ATOM 1046 C CA . GLN A 1 139 ? 13.249 -46.138 0.054 1.00 40.78 139 GLN A CA 1
ATOM 1047 C C . GLN A 1 139 ? 12.619 -47.505 -0.265 1.00 40.78 139 GLN A C 1
ATOM 1049 O O . GLN A 1 139 ? 11.723 -47.959 0.433 1.00 40.78 139 GLN A O 1
ATOM 1054 N N . GLY A 1 140 ? 13.166 -48.159 -1.294 1.00 36.47 140 GLY A N 1
ATOM 1055 C CA . GLY A 1 140 ? 13.384 -49.604 -1.421 1.00 36.47 140 GLY A CA 1
ATOM 1056 C C . GLY A 1 140 ? 12.269 -50.596 -1.063 1.00 36.47 140 GLY A C 1
ATOM 1057 O O . GLY A 1 140 ? 12.062 -50.914 0.103 1.00 36.47 140 GLY A O 1
ATOM 1058 N N . SER A 1 141 ? 11.766 -51.304 -2.081 1.00 39.06 141 SER A N 1
ATOM 1059 C CA . SER A 1 141 ? 11.803 -52.776 -2.096 1.00 39.06 141 SER A CA 1
ATOM 1060 C C . SER A 1 141 ? 11.489 -53.368 -3.474 1.00 39.06 141 SER A C 1
ATOM 1062 O O . SER A 1 141 ? 10.423 -53.169 -4.032 1.00 39.06 141 SER A O 1
ATOM 1064 N N . ALA A 1 142 ? 12.448 -54.163 -3.950 1.00 38.84 142 ALA A N 1
ATOM 1065 C CA . ALA A 1 142 ? 12.261 -55.467 -4.581 1.00 38.84 142 ALA A CA 1
ATOM 1066 C C . ALA A 1 142 ? 11.451 -55.632 -5.899 1.00 38.84 142 ALA A C 1
ATOM 1068 O O . ALA A 1 142 ? 10.232 -55.682 -5.910 1.00 38.84 142 ALA A O 1
ATOM 1069 N N . ARG A 1 143 ? 12.217 -56.034 -6.930 1.00 40.12 143 ARG A N 1
ATOM 1070 C CA . ARG A 1 143 ? 12.043 -57.267 -7.739 1.00 40.12 143 ARG A CA 1
ATOM 1071 C C . ARG A 1 143 ? 10.985 -57.301 -8.866 1.00 40.12 143 ARG A C 1
ATOM 1073 O O . ARG A 1 143 ? 9.811 -57.529 -8.636 1.00 40.12 143 ARG A O 1
ATOM 1080 N N . GLN A 1 144 ? 11.545 -57.372 -10.085 1.00 43.41 144 GLN A N 1
ATOM 1081 C CA . GLN A 1 144 ? 11.378 -58.478 -11.053 1.00 43.41 144 GLN A CA 1
ATOM 1082 C C . GLN A 1 144 ? 10.290 -58.372 -12.143 1.00 43.41 144 GLN A C 1
ATOM 1084 O O . GLN A 1 144 ? 9.106 -58.494 -11.877 1.00 43.41 144 GLN A O 1
ATOM 1089 N N . GLY A 1 145 ? 10.758 -58.344 -13.404 1.00 34.00 145 GLY A N 1
ATOM 1090 C CA . GLY A 1 145 ? 10.186 -59.165 -14.485 1.00 34.00 145 GLY A CA 1
ATOM 1091 C C . GLY A 1 145 ? 9.508 -58.460 -15.672 1.00 34.00 145 GLY A C 1
ATOM 1092 O O . GLY A 1 145 ? 8.322 -58.188 -15.618 1.00 34.00 145 GLY A O 1
ATOM 1093 N N . GLY A 1 146 ? 10.250 -58.314 -16.781 1.00 33.50 146 GLY A N 1
ATOM 1094 C CA . GLY A 1 146 ? 9.885 -58.848 -18.110 1.00 33.50 146 GLY A CA 1
ATOM 1095 C C . GLY A 1 146 ? 8.773 -58.215 -18.975 1.00 33.50 146 GLY A C 1
ATOM 1096 O O . GLY A 1 146 ? 7.598 -58.381 -18.692 1.00 33.50 146 GLY A O 1
ATOM 1097 N N . GLY A 1 147 ? 9.164 -57.745 -20.174 1.00 31.30 147 GLY A N 1
ATOM 1098 C CA . GLY A 1 147 ? 8.626 -58.299 -21.435 1.00 31.30 147 GLY A CA 1
ATOM 1099 C C . GLY A 1 147 ? 7.679 -57.462 -22.323 1.00 31.30 147 GLY A C 1
ATOM 1100 O O . GLY A 1 147 ? 6.586 -57.115 -21.907 1.00 31.30 147 GLY A O 1
ATOM 1101 N N . ALA A 1 148 ? 8.084 -57.336 -23.603 1.00 37.66 148 ALA A N 1
ATOM 1102 C CA . ALA A 1 148 ? 7.297 -57.185 -24.854 1.00 37.66 148 ALA A CA 1
ATOM 1103 C C . ALA A 1 148 ? 6.532 -55.857 -25.109 1.00 37.66 148 ALA A C 1
ATOM 1105 O O . ALA A 1 148 ? 5.672 -55.462 -24.342 1.00 37.66 148 ALA A O 1
ATOM 1106 N N . GLN A 1 149 ? 6.899 -55.037 -26.108 1.00 38.56 149 GLN A N 1
ATOM 1107 C CA . GLN A 1 149 ? 6.749 -55.154 -27.582 1.00 38.56 149 GLN A CA 1
ATOM 1108 C C . GLN A 1 149 ? 5.322 -54.922 -28.137 1.00 38.56 149 GLN A C 1
ATOM 1110 O O . GLN A 1 149 ? 4.385 -55.619 -27.772 1.00 38.56 149 GLN A O 1
ATOM 1115 N N . GLY A 1 150 ? 5.234 -54.022 -29.135 1.00 36.78 150 GLY A N 1
ATOM 1116 C CA . GLY A 1 150 ? 4.094 -53.794 -30.048 1.00 36.78 150 GLY A CA 1
ATOM 1117 C C . GLY A 1 150 ? 3.202 -52.622 -29.613 1.00 36.78 150 GLY A C 1
ATOM 1118 O O . GLY A 1 150 ? 2.656 -52.644 -28.526 1.00 36.78 150 GLY A O 1
ATOM 1119 N N . GLY A 1 151 ? 3.010 -51.522 -30.345 1.00 36.56 151 GLY A N 1
ATOM 1120 C CA . GLY A 1 151 ? 2.948 -51.336 -31.790 1.00 36.56 151 GLY A CA 1
ATOM 1121 C C . GLY A 1 151 ? 1.483 -51.162 -32.206 1.00 36.56 151 GLY A C 1
ATOM 1122 O O . GLY A 1 151 ? 0.766 -52.156 -32.251 1.00 36.56 151 GLY A O 1
ATOM 1123 N N . LYS A 1 152 ? 1.053 -49.927 -32.519 1.00 40.91 152 LYS A N 1
ATOM 1124 C CA . LYS A 1 152 ? 0.096 -49.600 -33.599 1.00 40.91 152 LYS A CA 1
ATOM 1125 C C . LYS A 1 152 ? -0.159 -48.092 -33.712 1.00 40.91 152 LYS A C 1
ATOM 1127 O O . LYS A 1 152 ? -0.692 -47.452 -32.816 1.00 40.91 152 LYS A O 1
ATOM 1132 N N . VAL A 1 153 ? 0.219 -47.586 -34.878 1.00 50.69 153 VAL A N 1
ATOM 1133 C CA . VAL A 1 153 ? -0.253 -46.360 -35.527 1.00 50.69 153 VAL A CA 1
ATOM 1134 C C . VAL A 1 153 ? -1.651 -46.581 -36.128 1.00 50.69 153 VAL A C 1
ATOM 1136 O O . VAL A 1 153 ? -1.962 -47.724 -36.475 1.00 50.69 153 VAL A O 1
ATOM 1139 N N . LYS A 1 154 ? -2.446 -45.504 -36.257 1.00 48.34 154 LYS A N 1
ATOM 1140 C CA . LYS A 1 154 ? -3.558 -45.231 -37.216 1.00 48.34 154 LYS A CA 1
ATOM 1141 C C . LYS A 1 154 ? -4.288 -43.964 -36.723 1.00 48.34 154 LYS A C 1
ATOM 1143 O O . LYS A 1 154 ? -4.802 -43.971 -35.615 1.00 48.34 154 LYS A O 1
ATOM 1148 N N . GLU A 1 155 ? -4.081 -42.790 -37.320 1.00 40.03 155 GLU A N 1
ATOM 1149 C CA . GLU A 1 155 ? -4.680 -42.252 -38.563 1.00 40.03 155 GLU A CA 1
ATOM 1150 C C . GLU A 1 155 ? -6.164 -41.853 -38.430 1.00 40.03 155 GLU A C 1
ATOM 1152 O O . GLU A 1 155 ? -7.026 -42.710 -38.250 1.00 40.03 155 GLU A O 1
ATOM 1157 N N . SER A 1 156 ? -6.434 -40.545 -38.551 1.00 52.53 156 SER A N 1
ATOM 1158 C CA . SER A 1 156 ? -7.658 -39.871 -39.046 1.00 52.53 156 SER A CA 1
ATOM 1159 C C . SER A 1 156 ? -7.560 -38.395 -38.634 1.00 52.53 156 SER A C 1
ATOM 1161 O O . SER A 1 156 ? -7.214 -38.115 -37.495 1.00 52.53 156 SER A O 1
ATOM 1163 N N . GLY A 1 157 ? -7.818 -37.375 -39.440 1.00 50.22 157 GLY A N 1
ATOM 1164 C CA . GLY A 1 157 ? -8.251 -37.269 -40.823 1.00 50.22 157 GLY A CA 1
ATOM 1165 C C . GLY A 1 157 ? -8.190 -35.781 -41.197 1.00 50.22 157 GLY A C 1
ATOM 1166 O O . GLY A 1 157 ? -8.355 -34.909 -40.345 1.00 50.22 157 GLY A O 1
ATOM 1167 N N . GLN A 1 158 ? -7.881 -35.503 -42.460 1.00 43.22 158 GLN A N 1
ATOM 1168 C CA . GLN A 1 158 ? -7.829 -34.164 -43.041 1.00 43.22 158 GLN A CA 1
ATOM 1169 C C . GLN A 1 158 ? -9.240 -33.606 -43.276 1.00 43.22 158 GLN A C 1
ATOM 1171 O O . GLN A 1 158 ? -10.070 -34.278 -43.880 1.00 43.22 158 GLN A O 1
ATOM 1176 N N . ILE A 1 159 ? -9.450 -32.344 -42.905 1.00 57.88 159 ILE A N 1
ATOM 1177 C CA . ILE A 1 159 ? -10.344 -31.376 -43.564 1.00 57.88 159 ILE A CA 1
ATOM 1178 C C . ILE A 1 159 ? -9.563 -30.041 -43.551 1.00 57.88 159 ILE A C 1
ATOM 1180 O O . ILE A 1 159 ? -8.924 -29.738 -42.552 1.00 57.88 159 ILE A O 1
ATOM 1184 N N . GLY A 1 160 ? -9.423 -29.214 -44.585 1.00 39.25 160 GLY A N 1
ATOM 1185 C CA . GLY A 1 160 ? -10.103 -29.111 -45.870 1.00 39.25 160 GLY A CA 1
ATOM 1186 C C . GLY A 1 160 ? -10.754 -27.726 -45.982 1.00 39.25 160 GLY A C 1
ATOM 1187 O O . GLY A 1 160 ? -11.831 -27.549 -45.431 1.00 39.25 160 GLY A O 1
ATOM 1188 N N . GLY A 1 161 ? -10.116 -26.794 -46.711 1.00 36.62 161 GLY A N 1
ATOM 1189 C CA . GLY A 1 161 ? -10.664 -25.488 -47.143 1.00 36.62 161 GLY A CA 1
ATOM 1190 C C . GLY A 1 161 ? -10.639 -24.385 -46.072 1.00 36.62 161 GLY A C 1
ATOM 1191 O O . GLY A 1 161 ? -10.694 -24.677 -44.891 1.00 36.62 161 GLY A O 1
ATOM 1192 N N . ASP A 1 162 ? -10.543 -23.092 -46.366 1.00 40.50 162 ASP A N 1
ATOM 1193 C CA . ASP A 1 162 ? -10.769 -22.355 -47.609 1.00 40.50 162 ASP A CA 1
ATOM 1194 C C . ASP A 1 162 ? -10.200 -20.924 -47.454 1.00 40.50 162 ASP A C 1
ATOM 1196 O O . ASP A 1 162 ? -10.132 -20.377 -46.352 1.00 40.50 162 ASP A O 1
ATOM 1200 N N . MET A 1 163 ? -9.747 -20.348 -48.567 1.00 46.59 163 MET A N 1
ATOM 1201 C CA . MET A 1 163 ? -9.149 -19.020 -48.679 1.00 46.59 163 MET A CA 1
ATOM 1202 C C . MET A 1 163 ? -10.243 -17.980 -48.944 1.00 46.59 163 MET A C 1
ATOM 1204 O O . MET A 1 163 ? -10.894 -18.025 -49.980 1.00 46.59 163 MET A O 1
ATOM 1208 N N . GLY A 1 164 ? -10.373 -16.972 -48.081 1.00 44.56 164 GLY A N 1
ATOM 1209 C CA . GLY A 1 164 ? -11.291 -15.850 -48.292 1.00 44.56 164 GLY A CA 1
ATOM 1210 C C . GLY A 1 164 ? -10.582 -14.501 -48.286 1.00 44.56 164 GLY A C 1
ATOM 1211 O O . GLY A 1 164 ? -10.616 -13.790 -47.287 1.00 44.56 164 GLY A O 1
ATOM 1212 N N . GLN A 1 165 ? -9.943 -14.136 -49.400 1.00 46.72 165 GLN A N 1
ATOM 1213 C CA . GLN A 1 165 ? -9.532 -12.757 -49.682 1.00 46.72 165 GLN A CA 1
ATOM 1214 C C . GLN A 1 165 ? -10.766 -11.929 -50.067 1.00 46.72 165 GLN A C 1
ATOM 1216 O O . GLN A 1 165 ? -11.442 -12.232 -51.046 1.00 46.72 165 GLN A O 1
ATOM 1221 N N . GLY A 1 166 ? -11.030 -10.855 -49.323 1.00 43.59 166 GLY A N 1
ATOM 1222 C CA . GLY A 1 166 ? -12.072 -9.871 -49.618 1.00 43.59 166 GLY A CA 1
ATOM 1223 C C . GLY A 1 166 ? -11.481 -8.470 -49.702 1.00 43.59 166 GLY A C 1
ATOM 1224 O O . GLY A 1 166 ? -11.424 -7.750 -48.714 1.00 43.59 166 GLY A O 1
ATOM 1225 N N . SER A 1 167 ? -11.011 -8.115 -50.895 1.00 46.19 167 SER A N 1
ATOM 1226 C CA . SER A 1 167 ? -10.689 -6.750 -51.314 1.00 46.19 167 SER A CA 1
ATOM 1227 C C . SER A 1 167 ? -11.968 -5.941 -51.562 1.00 46.19 167 SER A C 1
ATOM 1229 O O . SER A 1 167 ? -12.965 -6.522 -51.999 1.00 46.19 167 SER A O 1
ATOM 1231 N N . ARG A 1 168 ? -11.856 -4.612 -51.388 1.00 52.97 168 ARG A N 1
ATOM 1232 C CA . ARG A 1 168 ? -12.622 -3.482 -51.974 1.00 52.97 168 ARG A CA 1
ATOM 1233 C C . ARG A 1 168 ? -13.242 -2.597 -50.894 1.00 52.97 168 ARG A C 1
ATOM 1235 O O . ARG A 1 168 ? -13.741 -3.101 -49.903 1.00 52.97 168 ARG A O 1
ATOM 1242 N N . ASP A 1 169 ? -13.377 -1.290 -51.042 1.00 43.53 169 ASP A N 1
ATOM 1243 C CA . ASP A 1 169 ? -12.815 -0.239 -51.900 1.00 43.53 169 ASP A CA 1
ATOM 1244 C C . ASP A 1 169 ? -13.561 1.041 -51.465 1.00 43.53 169 ASP A C 1
ATOM 1246 O O . ASP A 1 169 ? -14.705 0.964 -51.016 1.00 43.53 169 ASP A O 1
ATOM 1250 N N . LYS A 1 170 ? -12.955 2.205 -51.710 1.00 45.19 170 LYS A N 1
ATOM 1251 C CA . LYS A 1 170 ? -13.626 3.503 -51.918 1.00 45.19 170 LYS A CA 1
ATOM 1252 C C . LYS A 1 170 ? -14.321 4.218 -50.749 1.00 45.19 170 LYS A C 1
ATOM 1254 O O . LYS A 1 170 ? -15.466 3.953 -50.399 1.00 45.19 170 LYS A O 1
ATOM 1259 N N . SER A 1 171 ? -13.716 5.345 -50.368 1.00 54.44 171 SER A N 1
ATOM 1260 C CA . SER A 1 171 ? -14.163 6.721 -50.714 1.00 54.44 171 SER A CA 1
ATOM 1261 C C . SER A 1 171 ? -13.711 7.658 -49.589 1.00 54.44 171 SER A C 1
ATOM 1263 O O . SER A 1 171 ? -14.174 7.559 -48.462 1.00 54.44 171 SER A O 1
ATOM 1265 N N . GLN A 1 172 ? -12.659 8.454 -49.777 1.00 57.47 172 GLN A N 1
ATOM 1266 C CA . GLN A 1 172 ? -12.751 9.812 -50.328 1.00 57.47 172 GLN A CA 1
ATOM 1267 C C . GLN A 1 172 ? -13.959 10.591 -49.795 1.00 57.47 172 GLN A C 1
ATOM 1269 O O . GLN A 1 172 ? -15.058 10.478 -50.326 1.00 57.47 172 GLN A O 1
ATOM 1274 N N . ASN A 1 173 ? -13.717 11.463 -48.816 1.00 55.44 173 ASN A N 1
ATOM 1275 C CA . ASN A 1 173 ? -14.402 12.744 -48.807 1.00 55.44 173 ASN A CA 1
ATOM 1276 C C . ASN A 1 173 ? -13.426 13.841 -48.374 1.00 55.44 173 ASN A C 1
ATOM 1278 O O . ASN A 1 173 ? -13.045 13.959 -47.212 1.00 55.44 173 ASN A O 1
ATOM 1282 N N . VAL A 1 174 ? -12.999 14.605 -49.373 1.00 53.50 174 VAL A N 1
ATOM 1283 C CA . VAL A 1 174 ? -12.396 15.923 -49.230 1.00 53.50 174 VAL A CA 1
ATOM 1284 C C . VAL A 1 174 ? -13.460 16.874 -48.691 1.00 53.50 174 VAL A C 1
ATOM 1286 O O . VAL A 1 174 ? -14.581 16.893 -49.195 1.00 53.50 174 VAL A O 1
ATOM 1289 N N . LYS A 1 175 ? -13.112 17.688 -47.698 1.00 56.78 175 LYS A N 1
ATOM 1290 C CA . LYS A 1 175 ? -13.712 19.009 -47.531 1.00 56.78 175 LYS A CA 1
ATOM 1291 C C . LYS A 1 175 ? -12.672 19.940 -46.926 1.00 56.78 175 LYS A C 1
ATOM 1293 O O . LYS A 1 175 ? -12.176 19.737 -45.824 1.00 56.78 175 LYS A O 1
ATOM 1298 N N . THR A 1 176 ? -12.293 20.869 -47.786 1.00 53.91 176 THR A N 1
ATOM 1299 C CA . THR A 1 176 ? -11.585 22.119 -47.566 1.00 53.91 176 THR A CA 1
ATOM 1300 C C . THR A 1 176 ? -12.350 23.042 -46.614 1.00 53.91 176 THR A C 1
ATOM 1302 O O . THR A 1 176 ? -13.397 22.670 -46.095 1.00 53.91 176 THR A O 1
ATOM 1305 N N . ASP A 1 177 ? -11.811 24.256 -46.477 1.00 54.78 177 ASP A N 1
ATOM 1306 C CA . ASP A 1 177 ? -12.341 25.441 -45.795 1.00 54.78 177 ASP A CA 1
ATOM 1307 C C . ASP A 1 177 ? -11.853 25.584 -44.346 1.00 54.78 177 ASP A C 1
ATOM 1309 O O . ASP A 1 177 ? -11.977 24.677 -43.538 1.00 54.78 177 ASP A O 1
ATOM 1313 N N . ALA A 1 178 ? -11.299 26.699 -43.882 1.00 51.44 178 ALA A N 1
ATOM 1314 C CA . ALA A 1 178 ? -10.700 27.888 -44.475 1.00 51.44 178 ALA A CA 1
ATOM 1315 C C . ALA A 1 178 ? -10.023 28.620 -43.292 1.00 51.44 178 ALA A C 1
ATOM 1317 O O . ALA A 1 178 ? -10.542 28.618 -42.176 1.00 51.44 178 ALA A O 1
ATOM 1318 N N . LYS A 1 179 ? -8.868 29.245 -43.526 1.00 53.53 179 LYS A N 1
ATOM 1319 C CA . LYS A 1 179 ? -8.230 30.230 -42.628 1.00 53.53 1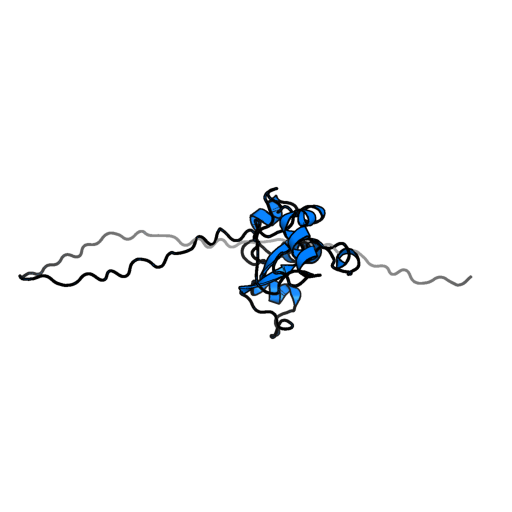79 LYS A CA 1
ATOM 1320 C C . LYS A 1 179 ? -9.131 31.490 -42.568 1.00 53.53 179 LYS A C 1
ATOM 1322 O O . LYS A 1 179 ? -9.809 31.762 -43.560 1.00 53.53 179 LYS A O 1
ATOM 1327 N N . PRO A 1 180 ? -9.119 32.301 -41.496 1.00 59.19 180 PRO A N 1
ATOM 1328 C CA . PRO A 1 180 ? -8.164 33.409 -41.501 1.00 59.19 180 PRO A CA 1
ATOM 1329 C C . PRO A 1 180 ? -7.571 33.752 -40.127 1.00 59.19 180 PRO A C 1
ATOM 1331 O O . PRO A 1 180 ? -8.098 33.426 -39.067 1.00 59.19 180 PRO A O 1
ATOM 1334 N N . GLU A 1 181 ? -6.444 34.452 -40.195 1.00 49.88 181 GLU A N 1
ATOM 1335 C CA . GLU A 1 181 ? -5.742 35.036 -39.056 1.00 49.88 181 GLU A CA 1
ATOM 1336 C C . GLU A 1 181 ? -6.420 36.332 -38.637 1.00 49.88 181 GLU A C 1
ATOM 1338 O O . GLU A 1 181 ? -6.831 37.125 -39.484 1.00 49.88 181 GLU A O 1
ATOM 1343 N N . GLY A 1 182 ? -6.471 36.564 -37.329 1.00 50.72 182 GLY A N 1
ATOM 1344 C CA . GLY A 1 182 ? -6.780 37.860 -36.747 1.00 50.72 182 GLY A CA 1
ATOM 1345 C C . GLY A 1 182 ? -5.528 38.447 -36.112 1.00 50.72 182 GLY A C 1
ATOM 1346 O O . GLY A 1 182 ? -5.142 38.054 -35.014 1.00 50.72 182 GLY A O 1
ATOM 1347 N N . SER A 1 183 ? -4.904 39.387 -36.817 1.00 50.16 183 SER A N 1
ATOM 1348 C CA . SER A 1 183 ? -3.883 40.296 -36.296 1.00 50.16 183 SER A CA 1
ATOM 1349 C C . SER A 1 183 ? -4.519 41.443 -35.505 1.00 50.16 183 SER A C 1
ATOM 1351 O O . SER A 1 183 ? -5.457 42.060 -35.991 1.00 50.16 183 SER A O 1
ATOM 1353 N N . GLY A 1 184 ? -3.898 41.809 -34.378 1.00 46.47 184 GLY A N 1
ATOM 1354 C CA . GLY A 1 184 ? -3.579 43.204 -34.031 1.00 46.47 184 GLY A CA 1
ATOM 1355 C C . GLY A 1 184 ? -4.653 44.113 -33.402 1.00 46.47 184 GLY A C 1
ATOM 1356 O O . GLY A 1 184 ? -5.711 44.347 -33.968 1.00 46.47 184 GLY A O 1
ATOM 1357 N N . GLY A 1 185 ? -4.280 44.756 -32.285 1.00 50.97 185 GLY A N 1
ATOM 1358 C CA . GLY A 1 185 ? -4.921 45.970 -31.741 1.00 50.97 185 GLY A CA 1
ATOM 1359 C C . GLY A 1 185 ? -4.547 46.222 -30.270 1.00 50.97 185 GLY A C 1
ATOM 1360 O O . GLY A 1 185 ? -5.072 45.546 -29.400 1.00 50.97 185 GLY A O 1
ATOM 1361 N N . GLN A 1 186 ? -3.464 46.973 -29.999 1.00 56.12 186 GLN A N 1
ATOM 1362 C CA . GLN A 1 186 ? -3.437 48.344 -29.417 1.00 56.12 186 GLN A CA 1
ATOM 1363 C C . GLN A 1 186 ? -3.817 48.416 -27.921 1.00 56.12 186 GLN A C 1
ATOM 1365 O O . GLN A 1 186 ? -4.919 48.069 -27.532 1.00 56.12 186 GLN A O 1
ATOM 1370 N N . LYS A 1 187 ? -2.854 48.680 -27.024 1.00 50.50 187 LYS A N 1
ATOM 1371 C CA . LYS A 1 187 ? -2.445 50.014 -26.518 1.00 50.50 187 LYS A CA 1
ATOM 1372 C C . LYS A 1 187 ? -3.608 50.827 -25.928 1.00 50.50 187 LYS A C 1
ATOM 1374 O O . LYS A 1 187 ? -4.403 51.390 -26.671 1.00 50.50 187 LYS A O 1
ATOM 1379 N N . GLY A 1 188 ? -3.579 50.950 -24.603 1.00 55.50 188 GLY A N 1
ATOM 1380 C CA . GLY A 1 188 ? -4.266 51.927 -23.763 1.00 55.50 188 GLY A CA 1
ATOM 1381 C C . GLY A 1 188 ? -3.594 51.907 -22.404 1.00 55.50 188 GLY A C 1
ATOM 1382 O O . GLY A 1 188 ? -3.650 50.825 -21.784 1.00 55.50 188 GLY A O 1
#

Solvent-accessible surface area (backbone atoms only — not comparable to full-atom values): 11964 Å² total; per-residue (Å²): 112,72,65,62,51,53,56,48,40,72,68,36,37,7,66,80,75,41,70,41,34,81,68,45,88,67,23,25,90,83,43,80,11,36,13,46,77,52,84,74,37,67,76,41,100,65,34,44,36,8,33,24,28,28,36,26,61,58,36,48,34,73,77,59,41,91,60,80,73,44,87,81,56,54,62,71,41,73,43,43,35,22,26,60,59,52,52,59,57,48,69,83,39,52,59,86,47,29,44,33,26,40,59,55,22,13,19,42,73,25,57,81,72,36,55,67,67,61,50,58,60,22,33,51,78,72,87,70,82,80,84,78,75,84,80,86,83,80,84,85,82,86,86,87,83,86,84,84,87,85,90,85,89,82,93,86,79,92,81,82,88,84,90,82,89,80,86,86,79,90,77,89,79,89,78,85,89,79,88,84,86,85,79,88,82,82,92,134

Foldseek 3Di:
DLVVVVVQQQVFFFLVRHRADFADQLADPVRNRAQGADPVQVPDPLRRLQWWWFAAPLLLCQVQNPDPDSVPDDGRDIYRGRLQSLVVSPVVDALVRGIATDRRRGTSSSCVRDPPVSNVSNHDPDPPDDDPPDDDDDDDDDDDDDDDDDDDDDDDDDDDDDDDDDDDDDDDDDDDDDDDDDDDDDDD

InterPro domains:
  IPR018714 Protein of unknown function DUF2237 [PF09996] (13-123)
  IPR018714 Protein of unknown function DUF2237 [PTHR37466] (4-125)

Sequence (188 aa):
MAEDNQQQASKSKNVLGQPLSWFAQGEGYHKDGYCHHSPADDKQPRGNYSVAATLTHSFLQSEYGDDKPYKGHSAGQKMCLSAHDFKSAVREMGPDTGPKVDLSATDERALEVVSLDLLKNYAAKGGSRGQHKGGEGGQGSARQGGGAQGGKVKESGQIGGDMGQGSRDKSQNVKTDAKPEGSGGQKG

Radius of gyration: 30.3 Å; Cα contacts (8 Å, |Δi|>4): 256; chains: 1; bounding box: 33×111×74 Å

Organism: NCBI:txid717836

Secondary structure (DSSP, 8-state):
-HHHHHHHHTT-BBTTSSBPPP--TT-STTSSS-B---TTGGGSTT----EEEEPPHHHHHHHH-SSSSBTTB-TT-EEEE-HHHHHHHHHHS-TTTS-EE-TTTBBGGGGGTS-HHHHHHTB-----S-----------------------------------------------------------

pLDDT: mean 73.77, std 21.53, range [31.3, 96.62]